Protein AF-A0A382G7I0-F1 (afdb_monomer)

Solvent-accessible surface area (backbone atoms only — not comparable to full-atom values): 15573 Å² total; per-residue (Å²): 118,72,79,71,52,78,71,57,61,61,68,60,56,50,62,77,47,60,79,72,73,66,83,54,69,66,62,54,50,52,53,38,50,51,23,39,51,52,8,53,50,25,42,60,48,26,74,70,36,60,87,90,32,74,66,18,54,50,22,44,52,49,10,25,44,26,34,35,52,32,51,53,46,56,68,57,60,50,69,50,60,89,92,54,66,60,67,58,55,51,53,44,26,66,75,37,13,30,77,66,51,52,37,61,64,30,42,42,62,56,61,55,42,31,77,32,52,92,19,27,49,16,80,78,12,32,76,41,55,43,48,67,75,74,32,71,70,55,54,53,48,52,41,60,46,21,60,49,48,51,56,53,33,48,45,41,33,58,47,50,50,67,53,24,76,76,35,66,68,54,34,52,47,40,56,26,62,69,43,55,76,58,68,31,83,84,36,66,50,62,64,88,78,57,78,85,47,66,71,47,56,54,48,51,49,50,24,19,50,46,42,45,51,54,51,48,34,34,75,70,62,76,40,64,66,64,53,61,53,52,51,48,53,34,46,22,49,32,37,32,43,46,40,54,36,57,65,56,42,38,59,33,71,68,71,85,45,46,72,45,55,70,54,53,52,57,70,35,44,37,69,50,65,74,47,91,75,62,34,49,62,55,44,64,66,90,27,54,112

Foldseek 3Di:
DVVVLVPDPVVVVCVVCVVVPDDDVVCVCVLLVVLLCQQVVLLVQLQVDPPPDPSNVVSLLSNLLSLLLNQVCLLVVLVDDPPPPPVVLVVSCVRRCLLQLNRSQQAHPQSVQCLDLQQPLALQHQLADLDVVVDDVLLVVLLVCLLCVSVVSLCCLQPQLVVCVVPVVSVLCCQQQVRYDGSDNSGGDDCVSPVPDVVVVVSSNSSNVSSCCVVVCCVVVVDPPVSVVSSSVSSSSSSSLVSVLSPQQFQSNDPDRDRDDPSVRVVRGAADCDDPPPCCSRPVDDRND

Radius of gyration: 19.75 Å; Cα contacts (8 Å, |Δi|>4): 335; chains: 1; bounding box: 49×44×54 Å

InterPro domains:
  IPR005804 Fatty acid desaturase domain [PF00487] (60-286)

Mean predicted aligned error: 4.66 Å

Sequence (289 aa):
MEQAHENFPMDRARELVKDLFRRNPVIYWTDFLFSALLGWGAFGLALRAPVFSSQQILFVSISYLALYRAVLFIHEIVHFKKGTFKVFRWVWNILCGFPFMIPIFLYQSVHFDHHKQNFYGTRKDGEYFPF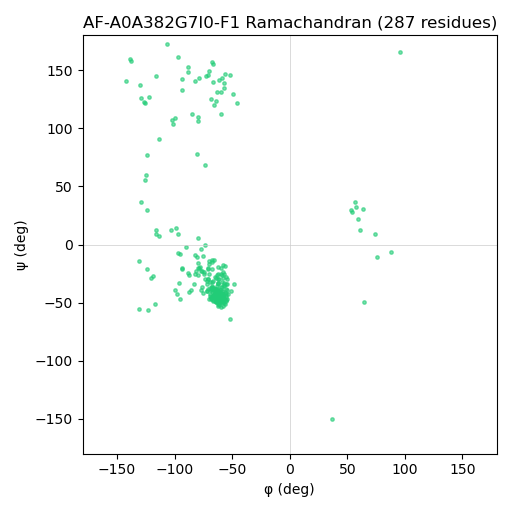ALKGRKWVVIHILFSFLVPILFLARFSVLAPLSLIDKRLRTFLMARMSALIIDLDYRRPESSWKNVEDWKIQEFLACLVAWVFIGATVAKIIPAIALFLWYCVSALIFMVNSIRTLAAHRYQNPEENVMSHPNQMLDSVNIPGNGWLTPLWAPVGLRY

Structure (mmCIF, N/CA/C/O backbone):
data_AF-A0A382G7I0-F1
#
_entry.id   AF-A0A382G7I0-F1
#
loop_
_atom_site.group_PDB
_atom_site.id
_atom_site.type_symbol
_atom_site.label_atom_id
_atom_site.label_alt_id
_atom_site.label_comp_id
_atom_site.label_asym_id
_atom_site.label_entity_id
_atom_site.label_seq_id
_atom_site.pdbx_PDB_ins_code
_atom_site.Cartn_x
_atom_site.Cartn_y
_atom_site.Cartn_z
_atom_site.occupancy
_atom_site.B_iso_or_equiv
_atom_site.auth_seq_id
_atom_site.auth_comp_id
_atom_site.auth_asym_id
_atom_site.auth_atom_id
_atom_site.pdbx_PDB_model_num
ATOM 1 N N . MET A 1 1 ? 31.154 -1.541 -19.529 1.00 48.09 1 MET A N 1
ATOM 2 C CA . MET A 1 1 ? 29.856 -2.073 -19.049 1.00 48.09 1 MET A CA 1
ATOM 3 C C . MET A 1 1 ? 28.767 -1.968 -20.110 1.00 48.09 1 MET A C 1
ATOM 5 O O . MET A 1 1 ? 28.017 -2.917 -20.227 1.00 48.09 1 MET A O 1
ATOM 9 N N . GLU A 1 2 ? 28.722 -0.915 -20.931 1.00 43.88 2 GLU A N 1
ATOM 10 C CA . GLU A 1 2 ? 27.699 -0.704 -21.980 1.00 43.88 2 GLU A CA 1
ATOM 11 C C . GLU A 1 2 ? 27.522 -1.874 -22.976 1.00 43.88 2 GLU A C 1
ATOM 13 O O . GLU A 1 2 ? 26.402 -2.305 -23.225 1.00 43.88 2 GLU A O 1
ATOM 18 N N . GLN A 1 3 ? 28.613 -2.489 -23.448 1.00 39.00 3 GLN A N 1
ATOM 19 C CA . GLN A 1 3 ? 28.559 -3.583 -24.438 1.00 39.00 3 GLN A CA 1
ATOM 20 C C . GLN A 1 3 ? 27.942 -4.905 -23.941 1.00 39.00 3 GLN A C 1
ATOM 22 O O . GLN A 1 3 ? 27.508 -5.716 -24.754 1.00 39.00 3 GLN A O 1
ATOM 27 N N . ALA A 1 4 ? 27.886 -5.161 -22.628 1.00 48.53 4 ALA A N 1
ATOM 28 C CA . ALA A 1 4 ? 27.299 -6.404 -22.108 1.00 48.53 4 ALA A CA 1
ATOM 29 C C . ALA A 1 4 ? 25.757 -6.371 -22.102 1.00 48.53 4 ALA A C 1
ATOM 31 O O . ALA A 1 4 ? 25.116 -7.418 -22.050 1.00 48.53 4 ALA A O 1
ATOM 32 N N . HIS A 1 5 ? 25.167 -5.173 -22.160 1.00 54.75 5 HIS A N 1
ATOM 33 C CA . HIS A 1 5 ? 23.729 -4.951 -22.025 1.00 54.75 5 HIS A CA 1
ATOM 34 C C . HIS A 1 5 ? 22.970 -5.062 -23.360 1.00 54.75 5 HIS A C 1
ATOM 36 O O . HIS A 1 5 ? 21.797 -5.433 -23.362 1.00 54.75 5 HIS A O 1
ATOM 42 N N . GLU A 1 6 ? 23.628 -4.804 -24.498 1.00 57.53 6 GLU A N 1
ATOM 43 C CA . GLU A 1 6 ? 23.003 -4.878 -25.832 1.00 57.53 6 GLU A CA 1
ATOM 44 C C . GLU A 1 6 ? 22.688 -6.314 -26.288 1.00 57.53 6 GLU A C 1
ATOM 46 O O . GLU A 1 6 ? 21.792 -6.515 -27.103 1.00 57.53 6 GLU A O 1
ATOM 51 N N . ASN A 1 7 ? 23.347 -7.325 -25.709 1.00 66.88 7 ASN A N 1
ATOM 52 C CA . ASN A 1 7 ? 23.206 -8.732 -26.105 1.00 66.88 7 ASN A CA 1
ATOM 53 C C . ASN A 1 7 ? 22.253 -9.556 -25.214 1.00 66.88 7 ASN A C 1
ATOM 55 O O . ASN A 1 7 ? 22.277 -10.788 -25.270 1.00 66.88 7 ASN A O 1
ATOM 59 N N . PHE A 1 8 ? 21.423 -8.930 -24.370 1.00 75.31 8 PHE A N 1
ATOM 60 C CA . PHE A 1 8 ? 20.468 -9.682 -23.547 1.00 75.31 8 PHE A CA 1
ATOM 61 C C . PHE A 1 8 ? 19.404 -10.363 -24.438 1.00 75.31 8 PHE A C 1
ATOM 63 O O . PHE A 1 8 ? 18.662 -9.668 -25.139 1.00 75.31 8 PHE A O 1
ATOM 70 N N . PRO A 1 9 ? 19.272 -11.706 -24.421 1.00 82.62 9 PRO A N 1
ATOM 71 C CA . PRO A 1 9 ? 18.418 -12.432 -25.359 1.00 82.62 9 PRO A CA 1
ATOM 72 C C . PRO A 1 9 ? 16.946 -12.376 -24.922 1.00 82.62 9 PRO A C 1
ATOM 74 O O . PRO A 1 9 ? 16.401 -13.340 -24.375 1.00 82.62 9 PRO A O 1
ATOM 77 N N . MET A 1 10 ? 16.293 -11.237 -25.170 1.00 83.12 10 MET A N 1
ATOM 78 C CA . MET A 1 10 ? 14.908 -10.966 -24.757 1.00 83.12 10 MET A CA 1
ATOM 79 C C . MET A 1 10 ? 13.918 -12.031 -25.240 1.00 83.12 10 MET A C 1
ATOM 81 O O . MET A 1 10 ? 13.023 -12.417 -24.489 1.00 83.12 10 MET A O 1
ATOM 85 N N . ASP A 1 11 ? 14.079 -12.536 -26.463 1.00 85.25 11 ASP A N 1
ATOM 86 C CA . ASP A 1 11 ? 13.166 -13.539 -27.019 1.00 85.25 11 ASP A CA 1
ATOM 87 C C . ASP A 1 11 ? 13.292 -14.884 -26.304 1.00 85.25 11 ASP A C 1
ATOM 89 O O . ASP A 1 11 ? 12.282 -15.500 -25.965 1.00 85.25 11 ASP A O 1
ATOM 93 N N . ARG A 1 12 ? 14.520 -15.288 -25.959 1.00 87.19 12 ARG A N 1
ATOM 94 C CA . ARG A 1 12 ? 14.759 -16.496 -25.162 1.00 87.19 12 ARG A CA 1
ATOM 95 C C . ARG A 1 12 ? 14.190 -16.348 -23.754 1.00 87.19 12 ARG A C 1
ATOM 97 O O . ARG A 1 12 ? 13.565 -17.278 -23.256 1.00 87.19 12 ARG A O 1
ATOM 104 N N . ALA A 1 13 ? 14.371 -15.183 -23.128 1.00 84.94 13 ALA A N 1
ATOM 105 C CA . ALA A 1 13 ? 13.794 -14.902 -21.815 1.00 84.94 13 ALA A CA 1
ATOM 106 C C . ALA A 1 13 ? 12.260 -14.996 -21.846 1.00 84.94 13 ALA A C 1
ATOM 108 O O . ALA A 1 13 ? 11.677 -15.670 -21.003 1.00 84.94 13 ALA A O 1
ATOM 109 N N . ARG A 1 14 ? 11.608 -14.396 -22.852 1.00 85.56 14 ARG A N 1
ATOM 110 C CA . ARG A 1 14 ? 10.150 -14.486 -23.048 1.00 85.56 14 ARG A CA 1
ATOM 111 C C . ARG A 1 14 ? 9.683 -15.916 -23.279 1.00 85.56 14 ARG A C 1
ATOM 113 O O . ARG A 1 14 ? 8.654 -16.309 -22.738 1.00 85.56 14 ARG A O 1
ATOM 120 N N . GLU A 1 15 ? 10.422 -16.685 -24.074 1.00 89.38 15 GLU A N 1
ATOM 121 C CA . GLU A 1 15 ? 10.077 -18.072 -24.360 1.00 89.38 15 GLU A CA 1
ATOM 122 C C . GLU A 1 15 ? 10.149 -18.965 -23.114 1.00 89.38 15 GLU A C 1
ATOM 124 O O . GLU A 1 15 ? 9.268 -19.805 -22.934 1.00 89.38 15 GLU A O 1
ATOM 129 N N . LEU A 1 16 ? 11.133 -18.750 -22.235 1.00 88.69 16 LEU A N 1
ATOM 130 C CA . LEU A 1 16 ? 11.303 -19.521 -20.997 1.00 88.69 16 LEU A CA 1
ATOM 131 C C . LEU A 1 16 ? 10.143 -19.367 -20.006 1.00 88.69 16 LEU A C 1
ATOM 133 O O . LEU A 1 16 ? 9.930 -20.264 -19.199 1.00 88.69 16 LEU A O 1
ATOM 137 N N . VAL A 1 17 ? 9.416 -18.247 -20.050 1.00 86.38 17 VAL A N 1
ATOM 138 C CA . VAL A 1 17 ? 8.334 -17.937 -19.096 1.00 86.38 17 VAL A CA 1
ATOM 139 C C . VAL A 1 17 ? 6.957 -17.839 -19.759 1.00 86.38 17 VAL A C 1
ATOM 141 O O . VAL A 1 17 ? 5.988 -17.411 -19.130 1.00 86.38 17 VAL A O 1
ATOM 144 N N . LYS A 1 18 ? 6.840 -18.215 -21.042 1.00 85.50 18 LYS A N 1
ATOM 145 C CA . LYS A 1 18 ? 5.615 -18.023 -21.843 1.00 85.50 18 LYS A CA 1
ATOM 146 C C . LYS A 1 18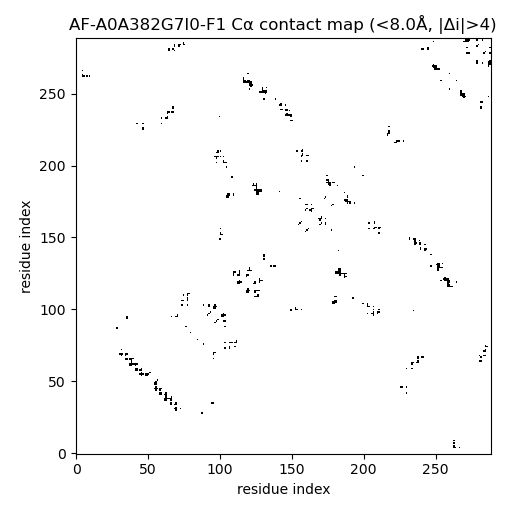 ? 4.384 -18.715 -21.252 1.00 85.50 18 LYS A C 1
ATOM 148 O O . LYS A 1 18 ? 3.265 -18.221 -21.395 1.00 85.50 18 LYS A O 1
ATOM 153 N N . ASP A 1 19 ? 4.585 -19.841 -20.583 1.00 85.62 19 ASP A N 1
ATOM 154 C CA . ASP A 1 19 ? 3.561 -20.647 -19.921 1.00 85.62 19 ASP A CA 1
ATOM 155 C C . ASP A 1 19 ? 3.150 -20.093 -18.545 1.00 85.62 19 ASP A C 1
ATOM 157 O O . ASP A 1 19 ? 2.033 -20.353 -18.089 1.00 85.62 19 ASP A O 1
ATOM 161 N N . LEU A 1 20 ? 3.985 -19.250 -17.928 1.00 82.88 20 LEU A N 1
ATOM 162 C CA . LEU A 1 20 ? 3.739 -18.658 -16.608 1.00 82.88 20 LEU A CA 1
ATOM 163 C C . LEU A 1 20 ? 2.779 -17.456 -16.637 1.00 82.88 20 LEU A C 1
ATOM 165 O O . LEU A 1 20 ? 2.214 -17.087 -15.608 1.00 82.88 20 LEU A O 1
ATOM 169 N N . PHE A 1 21 ? 2.517 -16.856 -17.804 1.00 80.50 21 PHE A N 1
ATOM 170 C CA . PHE A 1 21 ? 1.618 -15.694 -17.914 1.00 80.50 21 PHE A CA 1
ATOM 171 C C . PHE A 1 21 ? 0.121 -16.042 -17.810 1.00 80.50 21 PHE A C 1
ATOM 173 O O . PHE A 1 21 ? -0.732 -15.142 -17.714 1.00 80.50 21 PHE A O 1
ATOM 180 N N . ARG A 1 22 ? -0.241 -17.334 -17.844 1.00 84.94 22 ARG A N 1
ATOM 181 C CA . ARG A 1 22 ? -1.638 -17.764 -17.715 1.00 84.94 22 ARG A CA 1
ATOM 182 C C . ARG A 1 22 ? -2.062 -17.756 -16.247 1.00 84.94 22 ARG A C 1
ATOM 184 O O . ARG A 1 22 ? -1.753 -18.653 -15.474 1.00 84.94 22 ARG A O 1
ATOM 191 N N . ARG A 1 23 ? -2.873 -16.761 -15.887 1.00 86.94 23 ARG A N 1
ATOM 192 C CA . ARG A 1 23 ? -3.449 -16.622 -14.541 1.00 86.94 23 ARG A CA 1
ATOM 193 C C . ARG A 1 23 ? -4.374 -17.797 -14.220 1.00 86.94 23 ARG A C 1
ATOM 195 O O . ARG A 1 23 ? -5.281 -18.094 -14.998 1.00 86.94 23 ARG A O 1
ATOM 202 N N . ASN A 1 24 ? -4.192 -18.404 -13.049 1.00 90.44 24 ASN A N 1
ATOM 203 C CA . ASN A 1 24 ? -5.075 -19.437 -12.512 1.00 90.44 24 ASN A CA 1
ATOM 204 C C . ASN A 1 24 ? -5.988 -18.836 -11.424 1.00 90.44 24 ASN A C 1
ATOM 206 O O . ASN A 1 24 ? -5.510 -18.581 -10.319 1.00 90.44 24 ASN A O 1
ATOM 210 N N . PRO A 1 25 ? -7.294 -18.629 -11.686 1.00 91.75 25 PRO A N 1
ATOM 211 C CA . PRO A 1 25 ? -8.199 -18.016 -10.716 1.00 91.75 25 PRO A CA 1
ATOM 212 C C . PRO A 1 25 ? -8.275 -18.752 -9.378 1.00 91.75 25 PRO A C 1
ATOM 214 O O . PRO A 1 25 ? -8.437 -18.091 -8.357 1.00 91.75 25 PRO A O 1
ATOM 217 N N . VAL A 1 26 ? -8.143 -20.085 -9.370 1.00 95.06 26 VAL A N 1
ATOM 218 C CA . VAL A 1 26 ? -8.203 -20.882 -8.137 1.00 95.06 26 VAL A CA 1
ATOM 219 C C . VAL A 1 26 ? -7.066 -20.474 -7.212 1.00 95.06 26 VAL A C 1
ATOM 221 O O . VAL A 1 26 ? -7.340 -20.087 -6.086 1.00 95.06 26 VAL A O 1
ATOM 224 N N . ILE A 1 27 ? -5.828 -20.438 -7.720 1.00 93.12 27 ILE A N 1
ATOM 225 C CA . ILE A 1 27 ? -4.644 -20.043 -6.939 1.00 93.12 27 ILE A CA 1
ATOM 226 C C . ILE A 1 27 ? -4.815 -18.631 -6.371 1.00 93.12 27 ILE A C 1
ATOM 228 O O . ILE A 1 27 ? -4.595 -18.417 -5.181 1.00 93.12 27 ILE A O 1
ATOM 232 N N . TYR A 1 28 ? -5.254 -17.678 -7.202 1.00 93.81 28 TYR A N 1
ATOM 233 C CA . TYR A 1 28 ? -5.455 -16.294 -6.766 1.00 93.81 28 TYR A CA 1
ATOM 234 C C . TYR A 1 28 ? -6.488 -16.195 -5.645 1.00 93.81 28 TYR A C 1
ATOM 236 O O . TYR A 1 28 ? -6.216 -15.562 -4.630 1.00 93.81 28 TYR A O 1
ATOM 244 N N . TRP A 1 29 ? -7.661 -16.811 -5.810 1.00 97.06 29 TRP A N 1
ATOM 245 C CA . TRP A 1 29 ? -8.722 -16.759 -4.806 1.00 97.06 29 TRP A CA 1
ATOM 246 C C . TRP A 1 29 ? -8.337 -17.481 -3.518 1.00 97.06 29 TRP A C 1
ATOM 248 O O . TRP A 1 29 ? -8.552 -16.924 -2.444 1.00 97.06 29 TRP A O 1
ATOM 258 N N . THR A 1 30 ? -7.766 -18.685 -3.606 1.00 97.81 30 THR A N 1
ATOM 259 C CA . THR A 1 30 ? -7.414 -19.469 -2.416 1.00 97.81 30 THR A CA 1
ATOM 260 C C . THR A 1 30 ? -6.326 -18.786 -1.601 1.00 97.81 30 THR A C 1
ATOM 262 O O . THR A 1 30 ? -6.478 -18.671 -0.391 1.00 97.81 30 THR A O 1
ATOM 265 N N . ASP A 1 31 ? -5.266 -18.290 -2.245 1.00 96.38 31 ASP A N 1
ATOM 266 C CA . ASP A 1 31 ? -4.153 -17.623 -1.558 1.00 96.38 31 ASP A CA 1
ATOM 267 C C . ASP A 1 31 ? -4.604 -16.299 -0.931 1.00 96.38 31 ASP A C 1
ATOM 269 O O . ASP A 1 31 ? -4.411 -16.065 0.265 1.00 96.38 31 ASP A O 1
ATOM 273 N N . PHE A 1 32 ? -5.297 -15.465 -1.712 1.00 97.69 32 PHE A N 1
ATOM 274 C CA . PHE A 1 32 ? -5.791 -14.180 -1.236 1.00 97.69 32 PHE A CA 1
ATOM 275 C C . PHE A 1 32 ? -6.773 -14.334 -0.067 1.00 97.69 32 PHE A C 1
ATOM 277 O O . PHE A 1 32 ? -6.590 -13.690 0.966 1.00 97.69 32 PHE A O 1
ATOM 284 N N . LEU A 1 33 ? -7.799 -15.184 -0.201 1.00 98.50 33 LEU A N 1
ATOM 285 C CA . LEU A 1 33 ? -8.802 -15.354 0.852 1.00 98.50 33 LEU A CA 1
ATOM 286 C C . LEU A 1 33 ? -8.209 -16.014 2.093 1.00 98.50 33 LEU A C 1
ATOM 288 O O . LEU A 1 33 ? -8.509 -15.567 3.197 1.00 98.50 33 LEU A O 1
ATOM 292 N N . PHE A 1 34 ? -7.350 -17.024 1.937 1.00 98.44 34 PHE A N 1
ATOM 293 C CA . PHE A 1 34 ? -6.658 -17.633 3.072 1.00 98.44 34 PHE A CA 1
ATOM 294 C C . PHE A 1 34 ? -5.833 -16.592 3.836 1.00 98.44 34 PHE A C 1
ATOM 296 O O . PHE A 1 34 ? -5.987 -16.455 5.049 1.00 98.44 34 PHE A O 1
ATOM 303 N N . SER A 1 35 ? -5.024 -15.807 3.122 1.00 98.44 35 SER A N 1
ATOM 304 C CA . SER A 1 35 ? -4.174 -14.769 3.711 1.00 98.44 35 SER A CA 1
ATOM 305 C C . SER A 1 35 ? -4.996 -13.670 4.394 1.00 98.44 35 SER A C 1
ATOM 307 O O . SER A 1 35 ? -4.700 -13.284 5.526 1.00 98.44 35 SER A O 1
ATOM 309 N N . ALA A 1 36 ? -6.074 -13.202 3.755 1.00 98.62 36 ALA A N 1
ATOM 310 C CA . ALA A 1 36 ? -6.958 -12.190 4.327 1.00 98.62 36 ALA A CA 1
ATOM 311 C C . ALA A 1 36 ? -7.689 -12.704 5.580 1.00 98.62 36 ALA A C 1
ATOM 313 O O . ALA A 1 36 ? -7.718 -12.013 6.598 1.00 98.62 36 ALA A O 1
ATOM 314 N N . LEU A 1 37 ? -8.251 -13.917 5.536 1.00 98.69 37 LEU A N 1
ATOM 315 C CA . LEU A 1 37 ? -8.979 -14.510 6.663 1.00 98.69 37 LEU A CA 1
ATOM 316 C C . LEU A 1 37 ? -8.055 -14.812 7.845 1.00 98.69 37 LEU A C 1
ATOM 318 O O . LEU A 1 37 ? -8.397 -14.475 8.977 1.00 98.69 37 LEU A O 1
ATOM 322 N N . LEU A 1 38 ? -6.876 -15.390 7.595 1.00 98.81 38 LEU A N 1
ATOM 323 C CA . LEU A 1 38 ? -5.868 -15.624 8.632 1.00 98.81 38 LEU A CA 1
ATOM 324 C C . LEU A 1 38 ? -5.434 -14.301 9.273 1.00 98.81 38 LEU A C 1
ATOM 326 O O . LEU A 1 38 ? -5.375 -14.183 10.496 1.00 98.81 38 LEU A O 1
ATOM 330 N N . GLY A 1 39 ? -5.182 -13.294 8.440 1.00 98.75 39 GLY A N 1
ATOM 331 C CA . GLY A 1 39 ? -4.727 -11.978 8.856 1.00 98.75 39 GLY A CA 1
ATOM 332 C C . GLY A 1 39 ? -5.725 -11.208 9.723 1.00 98.75 39 GLY A C 1
ATOM 333 O O . GLY A 1 39 ? -5.370 -10.722 10.803 1.00 98.75 39 GLY A O 1
ATOM 334 N N . TRP A 1 40 ? -6.985 -11.133 9.286 1.00 98.75 40 TRP A N 1
ATOM 335 C CA . TRP A 1 40 ? -8.065 -10.498 10.049 1.00 98.75 40 TRP A CA 1
ATOM 336 C C . TRP A 1 40 ? -8.491 -11.326 11.265 1.00 98.75 40 TRP A C 1
ATOM 338 O O . TRP A 1 40 ? -8.808 -10.759 12.311 1.00 98.75 40 TRP A O 1
ATOM 348 N N . GLY A 1 41 ? -8.447 -12.658 11.171 1.00 98.69 41 GLY A N 1
ATOM 349 C CA . GLY A 1 41 ? -8.671 -13.552 12.306 1.00 98.69 41 GLY A CA 1
ATOM 350 C C . GLY A 1 41 ? -7.642 -13.322 13.413 1.00 98.69 41 GLY A C 1
ATOM 351 O O . GLY A 1 41 ? -8.016 -13.087 14.562 1.00 98.69 41 GLY A O 1
ATOM 352 N N . ALA A 1 42 ? -6.354 -13.285 13.061 1.00 98.81 42 ALA A N 1
ATOM 353 C CA . ALA A 1 42 ? -5.276 -12.973 13.995 1.00 98.81 42 ALA A CA 1
ATOM 354 C C . ALA A 1 42 ? -5.405 -11.552 14.568 1.00 98.81 42 ALA A C 1
ATOM 356 O O . ALA A 1 42 ? -5.249 -11.370 15.773 1.00 98.81 42 ALA A O 1
ATOM 357 N N . PHE A 1 43 ? -5.791 -10.560 13.758 1.00 98.69 43 PHE A N 1
ATOM 358 C CA . PHE A 1 43 ? -6.100 -9.211 14.249 1.00 98.69 43 PHE A CA 1
ATOM 359 C C . PHE A 1 43 ? -7.205 -9.231 15.321 1.00 98.69 43 PHE A C 1
ATOM 361 O O . PHE A 1 43 ? -7.064 -8.645 16.395 1.00 98.69 43 PHE A O 1
ATOM 368 N N . GLY A 1 44 ? -8.291 -9.969 15.068 1.00 98.12 44 GLY A N 1
ATOM 369 C CA . GLY A 1 44 ? -9.392 -10.145 16.014 1.00 98.12 44 GLY A CA 1
ATOM 370 C C . GLY A 1 44 ? -9.003 -10.885 17.299 1.00 98.12 44 GLY A C 1
ATOM 371 O O . GLY A 1 44 ? -9.614 -10.653 18.345 1.00 98.12 44 GLY A O 1
ATOM 372 N N . LEU A 1 45 ? -7.998 -11.763 17.252 1.00 98.50 45 LEU A N 1
ATOM 373 C CA . LEU A 1 45 ? -7.420 -12.400 18.440 1.00 98.50 45 LEU A CA 1
ATOM 374 C C . LEU A 1 45 ? -6.490 -11.442 19.198 1.00 98.50 45 LEU A C 1
ATOM 376 O O . LEU A 1 45 ? -6.558 -11.382 20.424 1.00 98.50 45 LEU A O 1
ATOM 380 N N . ALA A 1 46 ? -5.701 -10.624 18.495 1.00 98.44 46 ALA A N 1
ATOM 381 C CA . ALA A 1 46 ? -4.851 -9.596 19.102 1.00 98.44 46 ALA A CA 1
ATOM 382 C C . ALA A 1 46 ? -5.663 -8.564 19.905 1.00 98.44 46 ALA A C 1
ATOM 384 O O . ALA A 1 46 ? -5.224 -8.135 20.972 1.00 98.44 46 ALA A O 1
ATOM 385 N N . LEU A 1 47 ? -6.865 -8.213 19.430 1.00 97.38 47 LEU A N 1
ATOM 386 C CA . LEU A 1 47 ? -7.812 -7.344 20.143 1.00 97.38 47 LEU A CA 1
ATOM 387 C C . LEU A 1 47 ? -8.301 -7.930 21.478 1.00 97.38 47 LEU A C 1
ATOM 389 O O . LEU A 1 47 ? -8.657 -7.173 22.377 1.00 97.38 47 LEU A O 1
ATOM 393 N N . ARG A 1 48 ? -8.374 -9.262 21.586 1.00 96.88 48 ARG A N 1
ATOM 394 C CA . ARG A 1 48 ? -8.868 -9.975 22.778 1.00 96.88 48 ARG A CA 1
ATOM 395 C C . ARG A 1 48 ? -7.752 -10.364 23.744 1.00 96.88 48 ARG A C 1
ATOM 397 O O . ARG A 1 48 ? -8.029 -10.653 24.903 1.00 96.88 48 ARG A O 1
ATOM 404 N N . ALA A 1 49 ? -6.513 -10.407 23.265 1.00 97.44 49 ALA A N 1
ATOM 405 C CA . ALA A 1 49 ? -5.353 -10.711 24.085 1.00 97.44 49 ALA A CA 1
ATOM 406 C C . ALA A 1 49 ? -5.048 -9.557 25.062 1.00 97.44 49 ALA A C 1
ATOM 408 O O . ALA A 1 49 ? -5.274 -8.391 24.720 1.00 97.44 49 ALA A O 1
ATOM 409 N N . PRO A 1 50 ? -4.492 -9.844 26.256 1.00 97.06 50 PRO A N 1
ATOM 410 C CA . PRO A 1 50 ? -4.060 -8.799 27.177 1.00 97.06 50 PRO A CA 1
ATOM 411 C C . PRO A 1 50 ? -3.046 -7.860 26.515 1.00 97.06 50 PRO A C 1
ATOM 413 O O . PRO A 1 50 ? -2.159 -8.309 25.778 1.00 97.06 50 PRO A O 1
ATOM 416 N N . VAL A 1 51 ? -3.178 -6.560 26.780 1.00 95.44 51 VAL A N 1
ATOM 417 C CA . VAL A 1 51 ? -2.351 -5.520 26.154 1.00 95.44 51 VAL A CA 1
ATOM 418 C C . VAL A 1 51 ? -0.870 -5.766 26.466 1.00 95.44 51 VAL A C 1
ATOM 420 O O . VAL A 1 51 ? -0.512 -6.014 27.614 1.00 95.44 51 VAL A O 1
ATOM 423 N N . PHE A 1 52 ? -0.025 -5.729 25.433 1.00 93.94 52 PHE A N 1
ATOM 424 C CA . PHE A 1 52 ? 1.417 -6.017 25.483 1.00 93.94 52 PHE A CA 1
ATOM 425 C C . PHE A 1 52 ? 1.807 -7.435 25.931 1.00 93.94 52 PHE A C 1
ATOM 427 O O . PHE A 1 52 ? 2.985 -7.705 26.167 1.00 93.94 52 PHE A O 1
ATOM 434 N N . SER A 1 53 ? 0.861 -8.374 26.002 1.00 97.81 53 SER A N 1
ATOM 435 C CA . SER A 1 53 ? 1.198 -9.782 26.225 1.00 97.81 53 SER A CA 1
ATOM 436 C C . SER A 1 53 ? 1.967 -10.377 25.041 1.00 97.81 53 SER A C 1
ATOM 438 O O . SER A 1 53 ? 1.800 -9.969 23.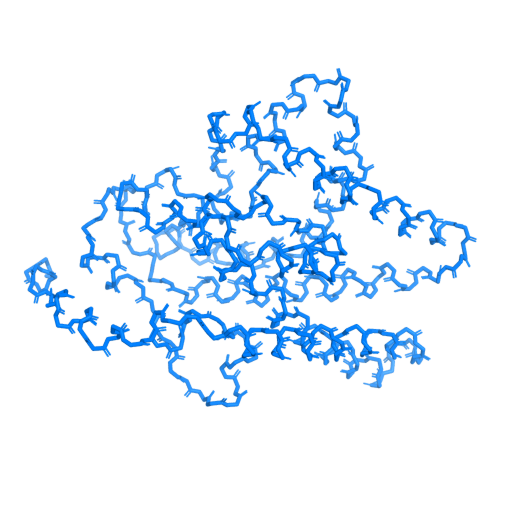888 1.00 97.81 53 SER A O 1
ATOM 440 N N . SER A 1 54 ? 2.753 -11.421 25.308 1.00 98.00 54 SER A N 1
ATOM 441 C CA . SER A 1 54 ? 3.409 -12.219 24.263 1.00 98.00 54 SER A CA 1
ATOM 442 C C . SER A 1 54 ? 2.409 -12.780 23.243 1.00 98.00 54 SER A C 1
ATOM 444 O O . SER A 1 54 ? 2.710 -12.835 22.053 1.00 98.00 54 SER A O 1
ATOM 446 N N . GLN A 1 55 ? 1.192 -13.120 23.683 1.00 98.00 55 GLN A N 1
ATOM 447 C CA . GLN A 1 55 ? 0.097 -13.554 22.813 1.00 98.00 55 GLN A CA 1
ATOM 448 C C . GLN A 1 55 ? -0.348 -12.447 21.852 1.00 98.00 55 GLN A C 1
ATOM 450 O O . GLN A 1 55 ? -0.504 -12.700 20.659 1.00 98.00 55 GLN A O 1
ATOM 455 N N . GLN A 1 56 ? -0.518 -11.214 22.341 1.00 98.12 56 GLN A N 1
ATOM 456 C CA . GLN A 1 56 ? -0.882 -10.088 21.483 1.00 98.12 56 GLN A CA 1
ATOM 457 C C . GLN A 1 56 ? 0.211 -9.813 20.444 1.00 98.12 56 GLN A C 1
ATOM 459 O O . GLN A 1 56 ? -0.102 -9.643 19.268 1.00 98.12 56 GLN A O 1
ATOM 464 N N . ILE A 1 57 ? 1.483 -9.837 20.853 1.00 98.19 57 ILE A N 1
ATOM 465 C CA . ILE A 1 57 ? 2.628 -9.653 19.946 1.00 98.19 57 ILE A CA 1
ATOM 466 C C . ILE A 1 57 ? 2.649 -10.743 18.865 1.00 98.19 57 ILE A C 1
ATOM 468 O O . ILE A 1 57 ? 2.833 -10.440 17.682 1.00 98.19 57 ILE A O 1
ATOM 472 N N . LEU A 1 58 ? 2.410 -12.002 19.243 1.00 98.44 58 LEU A N 1
ATOM 473 C CA . LEU A 1 58 ? 2.321 -13.119 18.302 1.00 98.44 58 LEU A CA 1
ATOM 474 C C . LEU A 1 58 ? 1.176 -12.923 17.298 1.00 98.44 58 LEU A C 1
ATOM 476 O O . LEU A 1 58 ? 1.389 -13.048 16.093 1.00 98.44 58 LEU A O 1
ATOM 480 N N . PHE A 1 59 ? -0.024 -12.574 17.765 1.00 98.75 59 PHE A N 1
ATOM 481 C CA . PHE A 1 59 ? -1.176 -12.372 16.884 1.00 98.75 59 PHE A CA 1
ATOM 482 C C . PHE A 1 59 ? -1.032 -11.149 15.977 1.00 98.75 59 PHE A C 1
ATOM 484 O O . PHE A 1 59 ? -1.407 -11.224 14.808 1.00 98.75 59 PHE A O 1
ATOM 491 N N . VAL A 1 60 ? -0.431 -10.056 16.457 1.00 98.62 60 VAL A N 1
ATOM 492 C CA . VAL A 1 60 ? -0.053 -8.917 15.604 1.00 98.62 60 VAL A CA 1
ATOM 493 C C . VAL A 1 60 ? 0.936 -9.366 14.531 1.00 98.62 60 VAL A C 1
ATOM 495 O O . VAL A 1 60 ? 0.773 -8.994 13.371 1.00 98.62 60 VAL A O 1
ATOM 498 N N . SER A 1 61 ? 1.910 -10.211 14.889 1.00 98.31 61 SER A N 1
ATOM 499 C CA . SER A 1 61 ? 2.916 -10.720 13.950 1.00 98.31 61 SER A CA 1
ATOM 500 C C . SER A 1 61 ? 2.308 -11.567 12.834 1.00 98.31 61 SER A C 1
ATOM 502 O O . SER A 1 61 ? 2.578 -11.339 11.656 1.00 98.31 61 SER A O 1
ATOM 504 N N . ILE A 1 62 ? 1.428 -12.503 13.195 1.00 98.56 62 ILE A N 1
ATOM 505 C CA . ILE A 1 62 ? 0.677 -13.314 12.228 1.00 98.56 62 ILE A CA 1
ATOM 506 C C . ILE A 1 62 ? -0.221 -12.416 11.371 1.00 98.56 62 ILE A C 1
ATOM 508 O O . ILE A 1 62 ? -0.267 -12.578 10.151 1.00 98.56 62 ILE A O 1
ATOM 512 N N . SER A 1 63 ? -0.902 -11.451 11.996 1.00 98.81 63 SER A N 1
ATOM 513 C CA . SER A 1 63 ? -1.810 -10.537 11.306 1.00 98.81 63 SER A CA 1
ATOM 514 C C . SER A 1 63 ? -1.092 -9.728 10.231 1.00 98.81 63 SER A C 1
ATOM 516 O O . SER A 1 63 ? -1.511 -9.783 9.075 1.00 98.81 63 SER A O 1
ATOM 518 N N . TYR A 1 64 ? 0.004 -9.033 10.559 1.00 98.38 64 TYR A N 1
ATOM 519 C CA . TYR A 1 64 ? 0.661 -8.180 9.569 1.00 98.38 64 TYR A CA 1
ATOM 520 C C . TYR A 1 64 ? 1.303 -8.993 8.444 1.00 98.38 64 TYR A C 1
ATOM 522 O O . TYR A 1 64 ? 1.210 -8.565 7.303 1.00 98.38 64 TYR A O 1
ATOM 530 N N . LEU A 1 65 ? 1.896 -10.164 8.710 1.00 98.00 65 LEU A N 1
ATOM 531 C CA . LEU A 1 65 ? 2.503 -10.994 7.659 1.00 98.00 65 LEU A CA 1
ATOM 532 C C . LEU A 1 65 ? 1.452 -11.554 6.690 1.00 98.00 65 LEU A C 1
ATOM 534 O O . LEU A 1 65 ? 1.627 -11.493 5.471 1.00 98.00 65 LEU A O 1
ATOM 538 N N . ALA A 1 66 ? 0.333 -12.056 7.217 1.00 98.38 66 ALA A N 1
ATOM 539 C CA . ALA A 1 66 ? -0.750 -12.584 6.392 1.00 98.38 66 ALA A CA 1
ATOM 540 C C . ALA A 1 66 ? -1.479 -11.466 5.621 1.00 98.38 66 ALA A C 1
ATOM 542 O O . ALA A 1 66 ? -1.730 -11.596 4.421 1.00 98.38 66 ALA A O 1
ATOM 543 N N . LEU A 1 67 ? -1.757 -10.325 6.265 1.00 98.69 67 LEU A N 1
ATOM 544 C CA . LEU A 1 67 ? -2.364 -9.174 5.588 1.00 98.69 67 LEU A CA 1
ATOM 545 C C . LEU A 1 67 ? -1.398 -8.523 4.600 1.00 98.69 67 LEU A C 1
ATOM 547 O O . LEU A 1 67 ? -1.848 -8.077 3.552 1.00 98.69 67 LEU A O 1
ATOM 551 N N . TYR A 1 68 ? -0.088 -8.536 4.855 1.00 98.44 68 TYR A N 1
ATOM 552 C CA . TYR A 1 68 ? 0.923 -8.098 3.894 1.00 98.44 68 TYR A CA 1
ATOM 553 C C . TYR A 1 68 ? 0.852 -8.929 2.607 1.00 98.44 68 TYR A C 1
ATOM 555 O O . TYR A 1 68 ? 0.722 -8.365 1.519 1.00 98.44 68 TYR A O 1
ATOM 563 N N . ARG A 1 69 ? 0.821 -10.267 2.716 1.00 97.19 69 ARG A N 1
ATOM 564 C CA . ARG A 1 69 ? 0.609 -11.170 1.568 1.00 97.19 69 ARG A CA 1
ATOM 565 C C . ARG A 1 69 ? -0.667 -10.815 0.801 1.00 97.19 69 ARG A C 1
ATOM 567 O O . ARG A 1 69 ? -0.612 -10.697 -0.422 1.00 97.19 69 ARG A O 1
ATOM 574 N N . ALA A 1 70 ? -1.783 -10.607 1.503 1.00 98.06 70 ALA A N 1
ATOM 575 C CA . ALA A 1 70 ? -3.069 -10.265 0.891 1.00 98.06 70 ALA A CA 1
ATOM 576 C C . ALA A 1 70 ? -3.056 -8.882 0.211 1.00 98.06 70 ALA A C 1
ATOM 578 O O . ALA A 1 70 ? -3.533 -8.739 -0.916 1.00 98.06 70 ALA A O 1
ATOM 579 N N . VAL A 1 71 ? -2.474 -7.869 0.853 1.00 97.88 71 VAL A N 1
ATOM 580 C CA . VAL A 1 71 ? -2.363 -6.500 0.330 1.00 97.88 71 VAL A CA 1
ATOM 581 C C . VAL A 1 71 ? -1.494 -6.461 -0.932 1.00 97.88 71 VAL A C 1
ATOM 583 O O . VAL A 1 71 ? -1.844 -5.797 -1.906 1.00 97.88 71 VAL A O 1
ATOM 586 N N . LEU A 1 72 ? -0.408 -7.230 -0.982 1.00 96.00 72 LEU A N 1
ATOM 587 C CA . LEU A 1 72 ? 0.514 -7.243 -2.124 1.00 96.00 72 LEU A CA 1
ATOM 588 C C . LEU A 1 72 ? -0.097 -7.789 -3.424 1.00 96.00 72 LEU A C 1
ATOM 590 O O . LEU A 1 72 ? 0.449 -7.527 -4.496 1.00 96.00 72 LEU A O 1
ATOM 594 N N . PHE A 1 73 ? -1.270 -8.437 -3.382 1.00 95.88 73 PHE A N 1
ATOM 595 C CA . PHE A 1 73 ? -2.035 -8.751 -4.598 1.00 95.88 73 PHE A CA 1
ATOM 596 C C . PHE A 1 73 ? -2.400 -7.509 -5.418 1.00 95.88 73 PHE A C 1
ATOM 598 O O . PHE A 1 73 ? -2.690 -7.645 -6.607 1.00 95.88 73 PHE A O 1
ATOM 605 N N . ILE A 1 74 ? -2.346 -6.301 -4.843 1.00 95.81 74 ILE A N 1
ATOM 606 C CA . ILE A 1 74 ? -2.521 -5.065 -5.60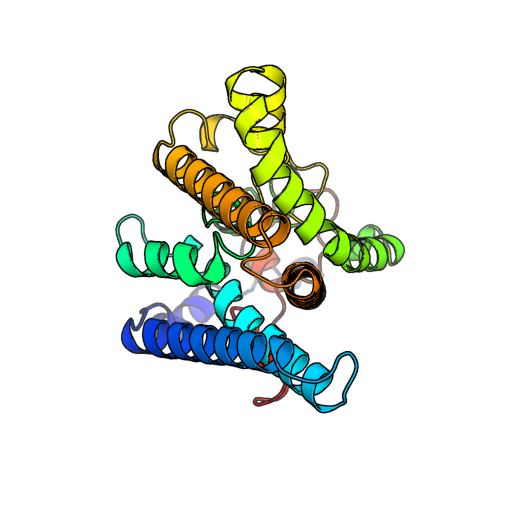7 1.00 95.81 74 ILE A CA 1
ATOM 607 C C . ILE A 1 74 ? -1.542 -4.972 -6.791 1.00 95.81 74 ILE A C 1
ATOM 609 O O . ILE A 1 74 ? -1.956 -4.518 -7.857 1.00 95.81 74 ILE A O 1
ATOM 613 N N . HIS A 1 75 ? -0.311 -5.495 -6.662 1.00 94.19 75 HIS A N 1
ATOM 614 C CA . HIS A 1 75 ? 0.663 -5.577 -7.760 1.00 94.19 75 HIS A CA 1
ATOM 615 C C . HIS A 1 75 ? 0.185 -6.457 -8.909 1.00 94.19 75 HIS A C 1
ATOM 617 O O . HIS A 1 75 ? 0.365 -6.108 -10.068 1.00 94.19 75 HIS A O 1
ATOM 623 N N . GLU A 1 76 ? -0.490 -7.562 -8.615 1.00 92.31 76 GLU A N 1
ATOM 624 C CA . GLU A 1 76 ? -1.045 -8.427 -9.654 1.00 92.31 76 GLU A CA 1
ATOM 625 C C . GLU A 1 76 ? -2.299 -7.817 -10.287 1.00 92.31 76 GLU A C 1
ATOM 627 O O . GLU A 1 76 ? -2.491 -7.847 -11.505 1.00 92.31 76 GLU A O 1
ATOM 632 N N . ILE A 1 77 ? -3.163 -7.237 -9.449 1.00 93.31 77 ILE A N 1
ATOM 633 C CA . ILE A 1 77 ? -4.466 -6.699 -9.844 1.00 93.31 77 ILE A CA 1
ATOM 634 C C . ILE A 1 77 ? -4.331 -5.611 -10.910 1.00 93.31 77 ILE A C 1
ATOM 636 O O . ILE A 1 77 ? -5.157 -5.529 -11.830 1.00 93.31 77 ILE A O 1
ATOM 640 N N . VAL A 1 78 ? -3.325 -4.749 -10.783 1.00 91.69 78 VAL A N 1
ATOM 641 C CA . VAL A 1 78 ? -3.085 -3.653 -11.733 1.00 91.69 78 VAL A CA 1
ATOM 642 C C . VAL A 1 78 ? -2.583 -4.147 -13.089 1.00 91.69 78 VAL A C 1
ATOM 644 O O . VAL A 1 78 ? -2.800 -3.460 -14.086 1.00 91.69 78 VAL A O 1
ATOM 647 N N . HIS A 1 79 ? -2.033 -5.363 -13.145 1.00 90.88 79 HIS A N 1
ATOM 648 C CA . HIS A 1 79 ? -1.606 -6.041 -14.373 1.00 90.88 79 HIS A CA 1
ATOM 649 C C . HIS A 1 79 ? -2.696 -6.903 -15.012 1.00 90.88 79 HIS A C 1
ATOM 651 O O . HIS A 1 79 ? -2.481 -7.509 -16.064 1.00 90.88 79 HIS A O 1
ATOM 657 N N . PHE A 1 80 ? -3.880 -7.010 -14.408 1.00 90.25 80 PHE A N 1
ATOM 658 C CA . PHE A 1 80 ? -4.988 -7.738 -15.021 1.00 90.25 80 PHE A CA 1
ATOM 659 C C . PHE A 1 80 ? -5.479 -7.037 -16.289 1.00 90.25 80 PHE A C 1
ATOM 661 O O . PHE A 1 80 ? -5.638 -5.816 -16.338 1.00 90.25 80 PHE A O 1
ATOM 668 N N . LYS A 1 81 ? -5.797 -7.832 -17.320 1.00 86.88 81 LYS A N 1
ATOM 669 C CA . LYS A 1 81 ? -6.383 -7.312 -18.559 1.00 86.88 81 LYS A CA 1
ATOM 670 C C . LYS A 1 81 ? -7.670 -6.552 -18.231 1.00 86.88 81 LYS A C 1
ATOM 672 O O . LYS A 1 81 ? -8.516 -7.045 -17.476 1.00 86.88 81 LYS A O 1
ATOM 677 N N . LYS A 1 82 ? -7.844 -5.370 -18.832 1.00 84.31 82 LYS A N 1
ATOM 678 C CA . LYS A 1 82 ? -9.045 -4.543 -18.653 1.00 84.31 82 LYS A CA 1
ATOM 679 C C . LYS A 1 82 ? -10.311 -5.385 -18.866 1.00 84.31 82 LYS A C 1
ATOM 681 O O . LYS A 1 82 ? -10.427 -6.101 -19.856 1.00 84.31 82 LYS A O 1
ATOM 686 N N . GLY A 1 83 ? -11.243 -5.305 -17.917 1.00 83.69 83 GLY A N 1
ATOM 687 C CA . GLY A 1 83 ? -12.510 -6.044 -17.950 1.00 83.69 83 GLY A CA 1
ATOM 688 C C . GLY A 1 83 ? -12.480 -7.449 -17.336 1.00 83.69 83 GLY A C 1
ATOM 689 O O . GLY A 1 83 ? -13.548 -8.036 -17.180 1.00 83.69 83 GLY A O 1
ATOM 690 N N . THR A 1 84 ? -11.317 -7.970 -16.935 1.00 88.50 84 THR A N 1
ATOM 691 C CA . THR A 1 84 ? -11.188 -9.287 -16.280 1.00 88.50 84 THR A CA 1
ATOM 692 C C . THR A 1 84 ? -11.125 -9.169 -14.752 1.00 88.50 84 THR A C 1
ATOM 694 O O . THR A 1 84 ? -10.873 -8.085 -14.224 1.00 88.50 84 THR A O 1
ATOM 697 N N . PHE A 1 85 ? -11.392 -10.269 -14.030 1.00 90.94 85 PHE A N 1
ATOM 698 C CA . PHE A 1 85 ? -11.266 -10.356 -12.562 1.00 90.94 85 PHE A CA 1
ATOM 699 C C . PHE A 1 85 ? -12.025 -9.260 -11.780 1.00 90.94 85 PHE A C 1
ATOM 701 O O . PHE A 1 85 ? -11.633 -8.882 -10.679 1.00 90.94 85 PHE A O 1
ATOM 708 N N . LYS A 1 86 ? -13.140 -8.746 -12.324 1.00 92.75 86 LYS A N 1
ATOM 709 C CA . LYS A 1 86 ? -13.903 -7.633 -11.723 1.00 92.75 86 LYS A CA 1
ATOM 710 C C . LYS A 1 86 ? -14.336 -7.920 -10.282 1.00 92.75 86 LYS A C 1
ATOM 712 O O . LYS A 1 86 ? -14.165 -7.069 -9.417 1.00 92.75 86 LYS A O 1
ATOM 717 N N . VAL A 1 87 ? -14.848 -9.126 -10.027 1.00 95.81 87 VAL A N 1
ATOM 718 C CA . VAL A 1 87 ? -15.274 -9.554 -8.684 1.00 95.81 87 VAL A CA 1
ATOM 719 C C . VAL A 1 87 ? -14.081 -9.613 -7.731 1.00 95.81 87 VAL A C 1
ATOM 721 O O . VAL A 1 87 ? -14.153 -9.064 -6.640 1.00 95.81 87 VAL A O 1
ATOM 724 N N . PHE A 1 88 ? -12.955 -10.186 -8.168 1.00 96.44 88 PHE A N 1
ATOM 725 C CA . PHE A 1 88 ? -11.733 -10.258 -7.362 1.00 96.44 88 PHE A CA 1
ATOM 726 C C . PHE A 1 88 ? -11.245 -8.867 -6.943 1.00 96.44 88 PHE A C 1
ATOM 728 O O . PHE A 1 88 ? -10.931 -8.653 -5.779 1.00 96.44 88 PHE A O 1
ATOM 735 N N . ARG A 1 89 ? -11.257 -7.892 -7.862 1.00 95.50 89 ARG A N 1
ATOM 736 C CA . ARG A 1 89 ? -10.884 -6.494 -7.573 1.00 95.50 89 ARG A CA 1
ATOM 737 C C . ARG A 1 89 ? -11.756 -5.878 -6.479 1.00 95.50 89 ARG A C 1
ATOM 739 O O . ARG A 1 89 ? -11.237 -5.223 -5.581 1.00 95.50 89 ARG A O 1
ATOM 746 N N . TRP A 1 90 ? -13.068 -6.090 -6.549 1.00 96.31 90 TRP A N 1
ATOM 747 C CA . TRP A 1 90 ? -13.999 -5.575 -5.547 1.00 96.31 90 TRP A CA 1
ATOM 748 C C . TRP A 1 90 ? -13.832 -6.255 -4.193 1.00 96.31 90 TRP A C 1
ATOM 750 O O . TRP A 1 90 ? -13.738 -5.558 -3.187 1.00 96.31 90 TRP A O 1
ATOM 760 N N . VAL A 1 91 ? -13.723 -7.585 -4.162 1.00 98.12 91 VAL A N 1
ATOM 761 C CA . VAL A 1 91 ? -13.496 -8.314 -2.906 1.00 98.12 91 VAL A CA 1
ATOM 762 C C . VAL A 1 91 ? -12.150 -7.928 -2.287 1.00 98.12 91 VAL A C 1
ATOM 764 O O . VAL A 1 91 ? -12.086 -7.691 -1.084 1.00 98.12 91 VAL A O 1
ATOM 767 N N . TRP A 1 92 ? -11.099 -7.759 -3.095 1.00 98.31 92 TRP A N 1
ATOM 768 C CA . TRP A 1 92 ? -9.810 -7.255 -2.620 1.00 98.31 92 TRP A CA 1
ATOM 769 C C . TRP A 1 92 ? -9.922 -5.854 -2.016 1.00 98.31 92 TRP A C 1
ATOM 771 O O . TRP A 1 92 ? -9.409 -5.608 -0.927 1.00 98.31 92 TRP A O 1
ATOM 781 N N . ASN A 1 93 ? -10.642 -4.939 -2.670 1.00 98.00 93 ASN A N 1
ATOM 782 C CA . ASN A 1 93 ? -10.882 -3.612 -2.109 1.00 98.00 93 ASN A CA 1
ATOM 783 C C . ASN A 1 93 ? -11.649 -3.687 -0.781 1.00 98.00 93 ASN A C 1
ATOM 785 O O . ASN A 1 93 ? -11.291 -2.994 0.160 1.00 98.00 93 ASN A O 1
ATOM 789 N N . ILE A 1 94 ? -12.669 -4.537 -0.673 1.00 98.50 94 ILE A N 1
ATOM 790 C CA . ILE A 1 94 ? -13.467 -4.671 0.553 1.00 98.50 94 ILE A CA 1
ATOM 791 C C . ILE A 1 94 ? -12.634 -5.236 1.712 1.00 98.50 94 ILE A C 1
ATOM 793 O O . ILE A 1 94 ? -12.748 -4.740 2.829 1.00 98.50 94 ILE A O 1
ATOM 797 N N . LEU A 1 95 ? -11.799 -6.248 1.461 1.00 98.56 95 LEU A N 1
ATOM 798 C CA . LEU A 1 95 ? -11.036 -6.931 2.512 1.00 98.56 95 LEU A CA 1
ATOM 799 C C . LEU A 1 95 ? -9.679 -6.284 2.817 1.00 98.56 95 LEU A C 1
ATOM 801 O O . LEU A 1 95 ? -9.161 -6.471 3.913 1.00 98.56 95 LEU A O 1
ATOM 805 N N . CYS A 1 96 ? -9.086 -5.553 1.874 1.00 98.56 96 CYS A N 1
ATOM 806 C CA . CYS A 1 96 ? -7.756 -4.960 2.026 1.00 98.56 96 CYS A CA 1
ATOM 807 C C . CYS A 1 96 ? -7.747 -3.478 1.649 1.00 98.56 96 CYS A C 1
ATOM 809 O O . CYS A 1 96 ? -7.383 -2.648 2.477 1.00 98.56 96 CYS A O 1
ATOM 811 N N . GLY A 1 97 ? -8.193 -3.138 0.437 1.00 98.38 97 GLY A N 1
ATOM 812 C CA . GLY A 1 97 ? -8.119 -1.775 -0.097 1.00 98.38 97 GLY A CA 1
ATOM 813 C C . GLY A 1 97 ? -8.712 -0.708 0.825 1.00 98.38 97 GLY A C 1
ATOM 814 O O . GLY A 1 97 ? -7.999 0.158 1.317 1.00 98.38 97 GLY A O 1
ATOM 815 N N . PHE A 1 98 ? -10.014 -0.758 1.089 1.00 98.56 98 PHE A N 1
ATOM 816 C CA . PHE A 1 98 ? -10.699 0.213 1.940 1.00 98.56 98 PHE A CA 1
ATOM 817 C C . PHE A 1 98 ? -10.288 0.112 3.414 1.00 98.56 98 PHE A C 1
ATOM 819 O O . PHE A 1 98 ? -9.990 1.163 3.977 1.00 98.56 98 PHE A O 1
ATOM 826 N N . PRO A 1 99 ? -10.191 -1.080 4.045 1.00 98.31 99 PRO A N 1
ATOM 827 C CA . PRO A 1 99 ? -9.763 -1.181 5.443 1.00 98.31 99 PRO A CA 1
ATOM 828 C C . PRO A 1 99 ? -8.386 -0.571 5.725 1.00 98.31 99 PRO A C 1
ATOM 830 O O . PRO A 1 99 ? -8.185 0.003 6.791 1.00 98.31 99 PRO A O 1
ATOM 833 N N . PHE A 1 100 ? -7.449 -0.658 4.778 1.00 98.44 100 PHE A N 1
ATOM 834 C CA . PHE A 1 100 ? -6.104 -0.086 4.905 1.00 98.44 100 PHE A CA 1
ATOM 835 C C . PHE A 1 100 ? -5.947 1.284 4.237 1.00 98.44 100 PHE A C 1
ATOM 837 O O . PHE A 1 100 ? -4.833 1.795 4.145 1.00 98.44 100 PHE A O 1
ATOM 844 N N . MET A 1 101 ? -7.043 1.897 3.779 1.00 98.25 101 MET A N 1
ATOM 845 C CA . MET A 1 101 ? -7.022 3.191 3.089 1.00 98.25 101 MET A CA 1
ATO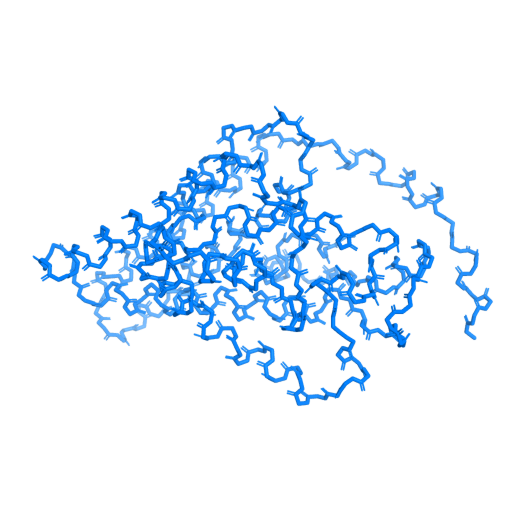M 846 C C . MET A 1 101 ? -6.132 3.195 1.830 1.00 98.25 101 MET A C 1
ATOM 848 O O . MET A 1 101 ? -5.552 4.212 1.458 1.00 98.25 101 MET A O 1
ATOM 852 N N . ILE A 1 102 ? -6.057 2.052 1.148 1.00 97.75 102 ILE A N 1
ATOM 853 C CA . ILE A 1 102 ? -5.319 1.814 -0.097 1.00 97.75 102 ILE A CA 1
ATOM 854 C C . ILE A 1 102 ? -6.205 1.240 -1.218 1.00 97.75 102 ILE A C 1
ATOM 856 O O . ILE A 1 102 ? -5.914 0.173 -1.765 1.00 97.75 102 ILE A O 1
ATOM 860 N N . PRO A 1 103 ? -7.314 1.906 -1.586 1.00 97.44 103 PRO A N 1
ATOM 861 C CA . PRO A 1 103 ? -8.143 1.440 -2.691 1.00 97.44 103 PRO A CA 1
ATOM 862 C C . PRO A 1 103 ? -7.330 1.307 -3.988 1.00 97.44 103 PRO A C 1
ATOM 864 O O . PRO A 1 103 ? -6.442 2.119 -4.257 1.00 97.44 103 PRO A O 1
ATOM 867 N N . ILE A 1 104 ? -7.678 0.324 -4.827 1.00 95.75 104 ILE A N 1
ATOM 868 C CA . ILE A 1 104 ? -6.941 -0.040 -6.056 1.00 95.75 104 ILE A CA 1
ATOM 869 C C . ILE A 1 104 ? -6.595 1.166 -6.937 1.00 95.75 104 ILE A C 1
ATOM 871 O O . ILE A 1 104 ? -5.550 1.163 -7.590 1.00 95.75 104 ILE A O 1
ATOM 875 N N . PHE A 1 105 ? -7.440 2.200 -6.990 1.00 94.50 105 PHE A N 1
ATOM 876 C CA . PHE A 1 105 ? -7.164 3.369 -7.830 1.00 94.50 105 PHE A CA 1
ATOM 877 C C . PHE A 1 105 ? -5.850 4.090 -7.483 1.00 94.50 105 PHE A C 1
ATOM 879 O O . PHE A 1 105 ? -5.266 4.717 -8.372 1.00 94.50 105 PHE A O 1
ATOM 886 N N . LEU A 1 106 ? -5.370 3.978 -6.237 1.00 95.81 106 LEU A N 1
ATOM 887 C CA . LEU A 1 106 ? -4.073 4.518 -5.820 1.00 95.81 106 LEU A CA 1
ATOM 888 C C . LEU A 1 106 ? -2.888 3.799 -6.473 1.00 95.81 106 LEU A C 1
ATOM 890 O O . LEU A 1 106 ? -1.777 4.310 -6.446 1.00 95.81 106 LEU A O 1
ATOM 894 N N . TYR A 1 107 ? -3.099 2.628 -7.065 1.00 94.19 107 TYR A N 1
ATOM 895 C CA . TYR A 1 107 ? -2.025 1.846 -7.677 1.00 94.19 107 TYR A CA 1
ATOM 896 C C . TYR A 1 107 ? -2.230 1.585 -9.162 1.00 94.19 107 TYR A C 1
ATOM 898 O O . TYR A 1 107 ? -1.283 1.484 -9.941 1.00 94.19 107 TYR A O 1
ATOM 906 N N . GLN A 1 108 ? -3.493 1.525 -9.581 1.00 88.75 108 GLN A N 1
ATOM 907 C CA . GLN A 1 108 ? -3.872 1.419 -10.981 1.00 88.75 108 GLN A CA 1
A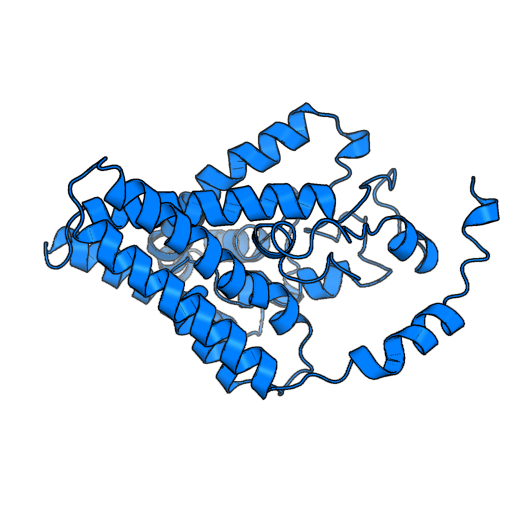TOM 908 C C . GLN A 1 108 ? -3.194 2.513 -11.808 1.00 88.75 108 GLN A C 1
ATOM 910 O O . GLN A 1 108 ? -3.044 3.623 -11.329 1.00 88.75 108 GLN A O 1
ATOM 915 N N . SER A 1 109 ? -2.836 2.223 -13.057 1.00 84.56 109 SER A N 1
ATOM 916 C CA . SER A 1 109 ? -2.058 3.090 -13.957 1.00 84.56 109 SER A CA 1
ATOM 917 C C . SER A 1 109 ? -0.628 3.372 -13.500 1.00 84.56 109 SER A C 1
ATOM 919 O O . SER A 1 109 ? 0.250 3.141 -14.301 1.00 84.56 109 SER A O 1
ATOM 921 N N . VAL A 1 110 ? -0.367 3.788 -12.258 1.00 91.12 110 VAL A N 1
ATOM 922 C CA . VAL A 1 110 ? 0.982 4.187 -11.806 1.00 91.12 110 VAL A CA 1
ATOM 923 C C . VAL A 1 110 ? 1.953 3.016 -11.882 1.00 91.12 110 VAL A C 1
ATOM 925 O O . VAL A 1 110 ? 2.944 3.106 -12.600 1.00 91.12 110 VAL A O 1
ATOM 928 N N . HIS A 1 111 ? 1.596 1.879 -11.283 1.00 93.31 111 HIS A N 1
ATOM 929 C CA . HIS A 1 111 ? 2.445 0.695 -11.365 1.00 93.31 111 HIS A CA 1
ATOM 930 C C . HIS A 1 111 ? 2.539 0.151 -12.781 1.00 93.31 111 HIS A C 1
ATOM 932 O O . HIS A 1 111 ? 3.594 -0.265 -13.231 1.00 93.31 111 HIS A O 1
ATOM 938 N N . PHE A 1 112 ? 1.435 0.161 -13.527 1.00 89.00 112 PHE A N 1
ATOM 939 C CA . PHE A 1 112 ? 1.460 -0.290 -14.916 1.00 89.00 112 PHE A CA 1
ATOM 940 C C . PHE A 1 112 ? 2.349 0.607 -15.794 1.00 89.00 112 PHE A C 1
ATOM 942 O O . PHE A 1 112 ? 3.042 0.112 -16.679 1.00 89.00 112 PHE A O 1
ATOM 949 N N . ASP A 1 113 ? 2.320 1.917 -15.552 1.00 90.75 113 ASP A N 1
ATOM 950 C CA . ASP A 1 113 ? 3.112 2.918 -16.254 1.00 90.75 113 ASP A CA 1
ATOM 951 C C . ASP A 1 113 ? 4.592 2.775 -15.901 1.00 90.75 113 ASP A C 1
ATOM 953 O O . ASP A 1 113 ? 5.404 2.857 -16.811 1.00 90.75 113 ASP A O 1
ATOM 957 N N . HIS A 1 114 ? 4.939 2.458 -14.649 1.00 92.31 114 HIS A N 1
ATOM 958 C CA . HIS A 1 114 ? 6.311 2.147 -14.233 1.00 92.31 114 HIS A CA 1
ATOM 959 C C . HIS A 1 114 ? 6.966 1.081 -15.130 1.00 92.31 114 HIS A C 1
ATOM 961 O O . HIS A 1 114 ? 8.098 1.257 -15.555 1.00 92.31 114 HIS A O 1
ATOM 967 N N . HIS A 1 115 ? 6.240 0.039 -15.553 1.00 90.69 115 HIS A N 1
ATOM 968 C CA . HIS A 1 115 ? 6.776 -0.995 -16.462 1.00 90.69 115 HIS A CA 1
ATOM 969 C C . HIS A 1 115 ? 6.870 -0.573 -17.940 1.00 90.69 115 HIS A C 1
ATOM 971 O O . HIS A 1 115 ? 7.333 -1.347 -18.783 1.00 90.69 115 HIS A O 1
ATOM 977 N N . LYS A 1 116 ? 6.405 0.626 -18.312 1.00 91.06 116 LYS A N 1
ATOM 978 C CA . LYS A 1 116 ? 6.505 1.119 -19.692 1.00 91.06 116 LYS A CA 1
ATOM 979 C C . LYS A 1 116 ? 7.876 1.706 -19.949 1.00 91.06 116 LYS A C 1
ATOM 981 O O . LYS A 1 116 ? 8.391 2.495 -19.162 1.00 91.06 116 LYS A O 1
ATOM 986 N N . GLN A 1 117 ? 8.399 1.441 -21.144 1.00 88.19 117 GLN A N 1
ATOM 987 C CA . GLN A 1 117 ? 9.750 1.859 -21.482 1.00 88.19 117 GLN A CA 1
ATOM 988 C C . GLN A 1 117 ? 9.975 3.369 -21.362 1.00 88.19 117 GLN A C 1
ATOM 990 O O . GLN A 1 117 ? 10.982 3.808 -20.828 1.00 88.19 117 GLN A O 1
ATOM 995 N N . ASN A 1 118 ? 9.017 4.171 -21.820 1.00 89.69 118 ASN A N 1
ATOM 996 C CA . ASN A 1 118 ? 9.093 5.631 -21.807 1.00 89.69 118 ASN A CA 1
ATOM 997 C C . ASN A 1 118 ? 8.764 6.280 -20.447 1.00 89.69 118 ASN A C 1
ATOM 999 O O . ASN A 1 118 ? 8.657 7.509 -20.382 1.00 89.69 118 ASN A O 1
ATOM 1003 N N . PHE A 1 119 ? 8.555 5.473 -19.405 1.00 91.69 119 PHE A N 1
ATOM 1004 C CA . PHE A 1 119 ? 8.317 5.906 -18.030 1.00 91.69 119 PHE A CA 1
ATOM 1005 C C . PHE A 1 119 ? 9.429 5.415 -17.115 1.00 91.69 119 PHE A C 1
ATOM 1007 O O . PHE A 1 119 ? 9.995 6.256 -16.422 1.00 91.69 119 PHE A O 1
ATOM 1014 N N . TYR A 1 120 ? 9.747 4.114 -17.151 1.00 92.31 120 TYR A N 1
ATOM 1015 C CA . TYR A 1 120 ? 10.665 3.467 -16.214 1.00 92.31 120 TYR A CA 1
ATOM 1016 C C . TYR A 1 120 ? 11.935 4.285 -15.999 1.00 92.31 120 TYR A C 1
ATOM 1018 O O . TYR A 1 120 ? 12.675 4.573 -16.948 1.00 92.31 120 TYR A O 1
ATOM 1026 N N . GLY A 1 121 ? 12.187 4.643 -14.744 1.00 90.38 121 GLY A N 1
ATOM 1027 C CA . GLY A 1 121 ? 13.402 5.345 -14.364 1.00 90.38 121 GLY A CA 1
ATOM 1028 C C . GLY A 1 121 ? 13.456 6.816 -14.764 1.00 90.38 121 GLY A C 1
ATOM 1029 O O . GLY A 1 121 ? 14.523 7.396 -14.621 1.00 90.38 121 GLY A O 1
ATOM 1030 N N . THR A 1 122 ? 12.359 7.414 -15.245 1.00 91.81 122 THR A N 1
ATOM 1031 C CA . THR A 1 122 ? 12.245 8.846 -15.594 1.00 91.81 122 THR A CA 1
ATOM 1032 C C . THR A 1 122 ? 11.416 9.629 -14.573 1.00 91.81 122 THR A C 1
ATOM 1034 O O . THR A 1 122 ? 10.713 9.043 -13.761 1.00 91.81 122 THR A O 1
ATOM 1037 N N . ARG A 1 123 ? 11.354 10.967 -14.681 1.00 90.12 123 ARG A N 1
ATOM 1038 C CA . ARG A 1 123 ? 10.458 11.819 -13.852 1.00 90.12 123 ARG A CA 1
ATOM 1039 C C . ARG A 1 123 ? 8.971 11.464 -13.925 1.00 90.12 123 ARG A C 1
ATOM 1041 O O . ARG A 1 123 ? 8.174 11.941 -13.120 1.00 90.12 123 ARG A O 1
ATOM 1048 N N . LYS A 1 124 ? 8.558 10.723 -14.957 1.00 91.31 124 LYS A N 1
ATOM 1049 C CA . LYS A 1 124 ? 7.163 10.294 -15.126 1.00 91.31 124 LYS A CA 1
ATOM 1050 C C . LYS A 1 124 ? 6.830 9.081 -14.263 1.00 91.31 124 LYS A C 1
ATOM 1052 O O . LYS A 1 124 ? 5.661 8.720 -14.177 1.00 91.31 124 LYS A O 1
ATOM 1057 N N . ASP A 1 125 ? 7.833 8.450 -13.671 1.00 93.12 125 ASP A N 1
ATOM 1058 C CA . ASP A 1 125 ? 7.709 7.221 -12.916 1.00 93.12 125 ASP A CA 1
ATOM 1059 C C . ASP A 1 125 ? 7.719 7.502 -11.415 1.00 93.12 125 ASP A C 1
ATOM 1061 O O . ASP A 1 125 ? 8.753 7.764 -10.811 1.00 93.12 125 ASP A O 1
ATOM 1065 N N . GLY A 1 126 ? 6.536 7.440 -10.806 1.00 93.50 126 GLY A N 1
ATOM 1066 C CA . GLY A 1 126 ? 6.404 7.599 -9.361 1.00 93.50 126 GLY A CA 1
ATOM 1067 C C . GLY A 1 126 ? 6.963 6.420 -8.560 1.00 93.50 126 GLY A C 1
ATOM 1068 O O . GLY A 1 126 ? 7.144 6.555 -7.353 1.00 93.50 126 GLY A O 1
ATOM 1069 N N . GLU A 1 127 ? 7.237 5.274 -9.185 1.00 94.00 127 GLU A N 1
ATOM 1070 C CA . GLU A 1 127 ? 7.754 4.064 -8.532 1.00 94.00 127 GLU A CA 1
ATOM 1071 C C . GLU A 1 127 ? 9.248 3.843 -8.770 1.00 94.00 127 GLU A C 1
ATOM 1073 O O . GLU A 1 127 ? 9.781 2.797 -8.410 1.00 94.00 127 GLU A O 1
ATOM 1078 N N . TYR A 1 128 ? 9.957 4.843 -9.295 1.00 94.06 128 TYR A N 1
ATOM 1079 C CA . TYR A 1 128 ? 11.406 4.804 -9.387 1.00 94.06 128 TYR A CA 1
ATOM 1080 C C . TYR A 1 128 ? 12.031 6.029 -8.734 1.00 94.06 128 TYR A C 1
ATOM 1082 O O . TYR A 1 128 ? 11.810 7.166 -9.133 1.00 94.06 128 TYR A O 1
ATOM 1090 N N . PHE A 1 129 ? 12.880 5.782 -7.742 1.00 93.94 129 PHE A N 1
ATOM 1091 C CA . PHE A 1 129 ? 13.721 6.802 -7.136 1.00 93.94 129 PHE A CA 1
ATOM 1092 C C . PHE A 1 129 ? 15.158 6.273 -7.113 1.00 93.94 129 PHE A C 1
ATOM 1094 O O . PHE A 1 129 ? 15.368 5.177 -6.592 1.00 93.94 129 PHE A O 1
ATOM 1101 N N . PRO A 1 130 ? 16.160 6.994 -7.654 1.00 92.62 130 PRO A N 1
ATOM 1102 C CA . PRO A 1 130 ? 17.523 6.482 -7.817 1.00 92.62 130 PRO A CA 1
ATOM 1103 C C . PRO A 1 130 ? 18.281 6.412 -6.475 1.00 92.62 130 PRO A C 1
ATOM 1105 O O . PRO A 1 130 ? 19.229 7.161 -6.226 1.00 92.62 130 PRO A O 1
ATOM 1108 N N . PHE A 1 131 ? 17.858 5.516 -5.576 1.00 93.25 131 PHE A N 1
ATOM 1109 C CA . PHE A 1 131 ? 18.397 5.354 -4.223 1.00 93.25 131 PHE A CA 1
ATOM 1110 C C . PHE A 1 131 ? 19.908 5.114 -4.215 1.00 93.25 131 PHE A C 1
ATOM 1112 O O . PHE A 1 131 ? 20.600 5.670 -3.357 1.00 93.25 131 PHE A O 1
ATOM 1119 N N . ALA A 1 132 ? 20.424 4.344 -5.181 1.00 91.00 132 ALA A N 1
ATOM 1120 C CA . ALA A 1 132 ? 21.853 4.058 -5.295 1.00 91.00 132 ALA A CA 1
ATOM 1121 C C . ALA A 1 132 ? 22.690 5.330 -5.520 1.00 91.00 132 ALA A C 1
ATOM 1123 O O . ALA A 1 132 ? 23.831 5.396 -5.070 1.00 91.00 132 ALA A O 1
ATOM 1124 N N . LEU A 1 133 ? 22.107 6.351 -6.159 1.00 90.62 133 LEU A N 1
ATOM 1125 C CA . LEU A 1 133 ? 22.771 7.618 -6.483 1.00 90.62 133 LEU A CA 1
ATOM 1126 C C . LEU A 1 133 ? 22.489 8.715 -5.446 1.00 90.62 133 LEU A C 1
ATOM 1128 O O . LEU A 1 133 ? 23.345 9.550 -5.171 1.00 90.62 133 LEU A O 1
ATOM 1132 N N . LYS A 1 134 ? 21.291 8.723 -4.847 1.00 90.06 134 LYS A N 1
ATOM 1133 C CA . LYS A 1 134 ? 20.864 9.748 -3.874 1.00 90.06 134 LYS A CA 1
ATOM 1134 C C . LYS A 1 134 ? 21.455 9.524 -2.474 1.00 90.06 134 LYS A C 1
ATOM 1136 O O . LYS A 1 134 ? 21.525 10.465 -1.683 1.00 90.06 134 LYS A O 1
ATOM 1141 N N . GLY A 1 135 ? 21.899 8.303 -2.166 1.00 90.31 135 GLY A N 1
ATOM 1142 C CA . GLY A 1 135 ? 22.632 7.964 -0.945 1.00 90.31 135 GLY A CA 1
ATOM 1143 C C . GLY A 1 135 ? 21.773 7.411 0.200 1.00 90.31 135 GLY A C 1
ATOM 1144 O O . GLY A 1 135 ? 20.547 7.529 0.231 1.00 90.31 135 GLY A O 1
ATOM 1145 N N . ARG A 1 136 ? 22.445 6.814 1.197 1.00 94.12 136 ARG A N 1
ATOM 1146 C CA . ARG A 1 136 ? 21.834 6.007 2.279 1.00 94.12 136 ARG A CA 1
ATOM 1147 C C . ARG A 1 136 ? 20.789 6.747 3.120 1.00 94.12 136 ARG A C 1
ATOM 1149 O O . ARG A 1 136 ? 19.862 6.121 3.621 1.00 94.12 136 ARG A O 1
ATOM 1156 N N . LYS A 1 137 ? 20.901 8.073 3.255 1.00 96.19 137 LYS A N 1
ATOM 1157 C CA . LYS A 1 137 ? 19.920 8.896 3.984 1.00 96.19 137 LYS A CA 1
ATOM 1158 C C . LYS A 1 137 ? 18.506 8.712 3.423 1.00 96.19 137 LYS A C 1
ATOM 1160 O O . LYS A 1 137 ? 17.562 8.591 4.195 1.00 96.19 137 LYS A O 1
ATOM 1165 N N . TRP A 1 138 ? 18.362 8.653 2.100 1.00 94.94 138 TRP A N 1
ATOM 1166 C CA . TRP A 1 138 ? 17.055 8.507 1.456 1.00 94.94 138 TRP A CA 1
ATOM 1167 C C . TRP A 1 138 ? 16.454 7.116 1.638 1.00 94.94 138 TRP A C 1
ATOM 1169 O O . TRP A 1 138 ? 15.243 7.005 1.781 1.00 94.94 138 TRP A O 1
ATOM 1179 N N . VAL A 1 139 ? 17.287 6.077 1.728 1.00 95.75 139 VAL A N 1
ATOM 1180 C CA . VAL A 1 139 ? 16.852 4.716 2.082 1.00 95.75 139 VAL A CA 1
ATOM 1181 C C . VAL A 1 139 ? 16.216 4.707 3.474 1.00 95.75 139 VAL A C 1
ATOM 1183 O O . VAL A 1 139 ? 15.109 4.204 3.653 1.00 95.75 139 VAL A O 1
ATOM 1186 N N . VAL A 1 140 ? 16.882 5.328 4.454 1.00 96.69 140 VAL A N 1
ATOM 1187 C CA . VAL A 1 140 ? 16.362 5.438 5.826 1.00 96.69 140 VAL A CA 1
ATOM 1188 C C . VAL A 1 140 ? 15.076 6.263 5.859 1.00 96.69 140 VAL A C 1
ATOM 1190 O O . VAL A 1 140 ? 14.101 5.835 6.469 1.00 96.69 140 VAL A O 1
ATOM 1193 N N . ILE A 1 141 ? 15.038 7.410 5.168 1.00 96.75 141 ILE A N 1
ATOM 1194 C CA . ILE A 1 141 ? 13.827 8.240 5.071 1.00 96.75 141 ILE A CA 1
ATOM 1195 C C . ILE A 1 141 ? 12.670 7.445 4.466 1.00 96.75 141 ILE A C 1
ATOM 1197 O O . ILE A 1 141 ? 11.575 7.504 5.009 1.00 96.75 141 ILE A O 1
ATOM 1201 N N . HIS A 1 142 ? 12.896 6.681 3.395 1.00 96.44 142 HIS A N 1
ATOM 1202 C CA . HIS A 1 142 ? 11.853 5.879 2.755 1.00 96.44 142 HIS A CA 1
ATOM 1203 C C . HIS A 1 142 ? 11.239 4.856 3.723 1.00 96.44 142 HIS A C 1
ATOM 1205 O O . HIS A 1 142 ? 10.016 4.766 3.831 1.00 96.44 142 HIS A O 1
ATOM 1211 N N . ILE A 1 143 ? 12.075 4.142 4.485 1.00 96.94 143 ILE A N 1
ATOM 1212 C CA . ILE A 1 143 ? 11.604 3.185 5.497 1.00 96.94 143 ILE A CA 1
ATOM 1213 C C . ILE A 1 143 ? 10.867 3.909 6.629 1.00 96.94 143 ILE A C 1
ATOM 1215 O O . ILE A 1 143 ? 9.786 3.481 7.017 1.00 96.94 143 ILE A O 1
ATOM 1219 N N . LEU A 1 144 ? 11.397 5.017 7.152 1.00 97.81 144 LEU A N 1
ATOM 1220 C CA . LEU A 1 144 ? 10.741 5.755 8.240 1.00 97.81 144 LEU A CA 1
ATOM 1221 C C . LEU A 1 144 ? 9.431 6.421 7.796 1.00 97.81 144 LEU A C 1
ATOM 1223 O O . LEU A 1 144 ? 8.483 6.506 8.574 1.00 97.81 144 LEU A O 1
ATOM 1227 N N . PHE A 1 145 ? 9.344 6.853 6.538 1.00 97.06 145 PHE A N 1
ATOM 1228 C CA . PHE A 1 145 ? 8.133 7.451 5.984 1.00 97.06 145 PHE A CA 1
ATOM 1229 C C . PHE A 1 145 ? 6.971 6.453 5.948 1.00 97.06 145 PHE A C 1
ATOM 1231 O O . PHE A 1 145 ? 5.825 6.863 6.121 1.00 97.06 145 PHE A O 1
ATOM 1238 N N . SER A 1 146 ? 7.250 5.148 5.823 1.00 96.62 146 SER A N 1
ATOM 1239 C CA . SER A 1 146 ? 6.236 4.082 5.845 1.00 96.62 146 SER A CA 1
ATOM 1240 C C . SER A 1 146 ? 5.333 4.114 7.091 1.00 96.62 146 SER A C 1
ATOM 1242 O O . SER A 1 146 ? 4.150 3.793 6.997 1.00 96.62 146 SER A O 1
ATOM 1244 N N . PHE A 1 147 ? 5.838 4.601 8.231 1.00 98.19 147 PHE A N 1
ATOM 1245 C CA . PHE A 1 147 ? 5.067 4.758 9.469 1.00 98.19 147 PHE A CA 1
ATOM 1246 C C . PHE A 1 147 ? 4.083 5.937 9.420 1.00 98.19 147 PHE A C 1
ATOM 1248 O O . PHE A 1 147 ? 3.063 5.920 10.104 1.00 98.19 147 PHE A O 1
ATOM 1255 N N . LEU A 1 148 ? 4.345 6.949 8.588 1.00 98.00 148 LEU A N 1
ATOM 1256 C CA . LEU A 1 148 ? 3.432 8.078 8.383 1.00 98.00 148 LEU A CA 1
ATOM 1257 C C . LEU A 1 148 ? 2.322 7.750 7.381 1.00 98.00 148 LEU A C 1
ATOM 1259 O O . LEU A 1 148 ? 1.244 8.340 7.452 1.00 98.00 148 LEU A O 1
ATOM 1263 N N . VAL A 1 149 ? 2.555 6.806 6.466 1.00 97.38 149 VAL A N 1
ATOM 1264 C CA . VAL A 1 149 ? 1.627 6.484 5.372 1.00 97.38 149 VAL A CA 1
ATOM 1265 C C . VAL A 1 149 ? 0.207 6.129 5.860 1.00 97.38 149 VAL A C 1
ATOM 1267 O O . VAL A 1 149 ? -0.737 6.732 5.340 1.00 97.38 149 VAL A O 1
ATOM 1270 N N . PRO A 1 150 ? -0.005 5.259 6.874 1.00 98.12 150 PRO A N 1
ATOM 1271 C CA . PRO A 1 150 ? -1.349 4.978 7.391 1.00 98.12 150 PRO A CA 1
ATOM 1272 C C . PRO A 1 150 ? -2.078 6.225 7.905 1.00 98.12 150 PRO A C 1
ATOM 1274 O O . PRO A 1 150 ? -3.272 6.389 7.661 1.00 98.12 150 PRO A O 1
ATOM 1277 N N . ILE A 1 151 ? -1.358 7.124 8.587 1.00 98.19 151 ILE A N 1
ATOM 127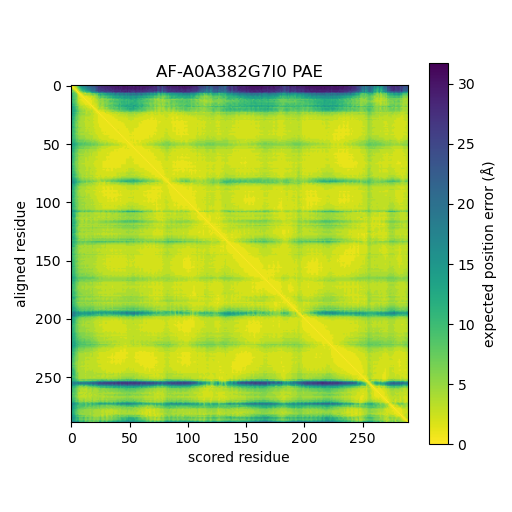8 C CA . ILE A 1 151 ? -1.914 8.367 9.141 1.00 98.19 151 ILE A CA 1
ATOM 1279 C C . ILE A 1 151 ? -2.300 9.311 8.001 1.00 98.19 151 ILE A C 1
ATOM 1281 O O . ILE A 1 151 ? -3.409 9.849 7.988 1.00 98.19 151 ILE A O 1
ATOM 1285 N N . LEU A 1 152 ? -1.406 9.480 7.023 1.00 97.88 152 LEU A N 1
ATOM 1286 C CA . LEU A 1 152 ? -1.636 10.335 5.861 1.00 97.88 152 LEU A CA 1
ATOM 1287 C C . LEU A 1 152 ? -2.835 9.856 5.045 1.00 97.88 152 LEU A C 1
ATOM 1289 O O . LEU A 1 152 ? -3.658 10.682 4.652 1.00 97.88 152 LEU A O 1
ATOM 1293 N N . PHE A 1 153 ? -2.977 8.548 4.818 1.00 97.94 153 PHE A N 1
ATOM 1294 C CA . PHE A 1 153 ? -4.131 8.027 4.093 1.00 97.94 153 PHE A CA 1
ATOM 1295 C C . PHE A 1 153 ? -5.417 8.090 4.909 1.00 97.94 153 PHE A C 1
ATOM 1297 O O . PHE A 1 153 ? -6.440 8.507 4.365 1.00 97.94 153 PHE A O 1
ATOM 1304 N N . LEU A 1 154 ? -5.380 7.787 6.209 1.00 98.25 154 LEU A N 1
ATOM 1305 C CA . LEU A 1 154 ? -6.554 7.961 7.063 1.00 98.25 154 LEU A CA 1
ATOM 1306 C C . LEU A 1 154 ? -7.040 9.415 7.027 1.00 98.25 154 LEU A C 1
ATOM 1308 O O . LEU A 1 154 ? -8.219 9.650 6.768 1.00 98.25 154 LEU A O 1
ATOM 1312 N N . ALA A 1 155 ? -6.145 10.394 7.187 1.00 98.38 155 ALA A N 1
ATOM 1313 C CA . ALA A 1 155 ? -6.477 11.816 7.072 1.00 98.38 155 ALA A CA 1
ATOM 1314 C C . ALA A 1 155 ? -6.959 12.186 5.657 1.00 98.38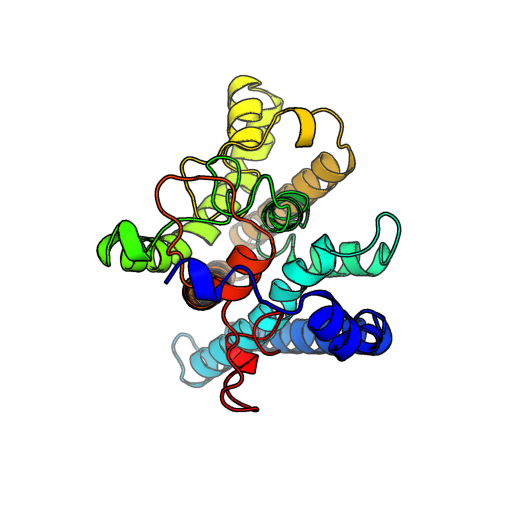 155 ALA A C 1
ATOM 1316 O O . ALA A 1 155 ? -7.950 12.904 5.495 1.00 98.38 155 ALA A O 1
ATOM 1317 N N . ARG A 1 156 ? -6.306 11.656 4.615 1.00 98.06 156 ARG A N 1
ATOM 1318 C CA . ARG A 1 156 ? -6.684 11.889 3.216 1.00 98.06 156 ARG A CA 1
ATOM 1319 C C . ARG A 1 156 ? -8.110 11.450 2.930 1.00 98.06 156 ARG A C 1
ATOM 1321 O O . ARG A 1 156 ? -8.817 12.180 2.246 1.00 98.06 156 ARG A O 1
ATOM 1328 N N . PHE A 1 157 ? -8.538 10.284 3.409 1.00 98.50 157 PHE A N 1
ATOM 1329 C CA . PHE A 1 157 ? -9.883 9.773 3.129 1.00 98.50 157 PHE A CA 1
ATOM 1330 C C . PHE A 1 157 ? -10.939 10.288 4.108 1.00 98.50 157 PHE A C 1
ATOM 1332 O O . PHE A 1 157 ? -12.025 10.630 3.659 1.00 98.50 157 PHE A O 1
ATOM 1339 N N . SER A 1 158 ? -10.633 10.402 5.403 1.00 98.25 158 SER A N 1
ATOM 1340 C CA . SER A 1 158 ? -11.614 10.849 6.408 1.00 98.25 158 SER A CA 1
ATOM 1341 C C . SER A 1 158 ? -11.828 12.365 6.446 1.00 98.25 158 SER A C 1
ATOM 1343 O O . SER A 1 158 ? -12.900 12.809 6.850 1.00 98.25 158 SER A O 1
ATOM 1345 N N . VAL A 1 159 ? -10.839 13.166 6.032 1.00 98.38 159 VAL A N 1
ATOM 1346 C CA . VAL A 1 159 ? -10.893 14.635 6.132 1.00 98.38 159 VAL A CA 1
ATOM 1347 C C . VAL A 1 159 ? -10.713 15.297 4.771 1.00 98.38 159 VAL A C 1
ATOM 1349 O O . VAL A 1 159 ? -11.573 16.056 4.331 1.00 98.38 159 VAL A O 1
ATOM 1352 N N . LEU A 1 160 ? -9.614 15.019 4.066 1.00 98.50 160 LEU A N 1
ATOM 1353 C CA . LEU A 1 160 ? -9.282 15.795 2.864 1.00 98.50 160 LEU A CA 1
ATOM 1354 C C . LEU A 1 160 ? -10.208 15.478 1.682 1.00 98.50 160 LEU A C 1
ATOM 1356 O O . LEU A 1 160 ? -10.612 16.387 0.962 1.00 98.50 160 LEU A O 1
ATOM 1360 N N . ALA A 1 161 ? -10.571 14.210 1.487 1.00 97.50 161 ALA A N 1
ATOM 1361 C CA . ALA A 1 161 ? -11.471 13.782 0.421 1.00 97.50 161 ALA A CA 1
ATOM 1362 C C . ALA A 1 161 ? -12.844 14.478 0.485 1.00 97.50 161 ALA A C 1
ATOM 1364 O O . ALA A 1 161 ? -13.212 15.089 -0.522 1.00 97.50 161 ALA A O 1
ATOM 1365 N N . PRO A 1 162 ? -13.580 14.476 1.618 1.00 97.50 162 PRO A N 1
ATOM 1366 C CA . PRO A 1 162 ? -14.851 15.193 1.705 1.00 97.50 162 PRO A CA 1
ATOM 1367 C C . PRO A 1 162 ? -14.684 16.712 1.551 1.00 97.50 162 PRO A C 1
ATOM 1369 O O . PRO A 1 162 ? -15.457 17.328 0.821 1.00 97.50 162 PRO A O 1
ATOM 1372 N N . LEU A 1 163 ? -13.641 17.321 2.133 1.00 97.94 163 LEU A N 1
ATOM 1373 C CA . LEU A 1 163 ? -13.370 18.757 1.949 1.00 97.94 163 LEU A CA 1
ATOM 1374 C C . LEU A 1 163 ? -13.084 19.120 0.482 1.00 97.94 163 LEU A C 1
ATOM 1376 O O . LEU A 1 163 ? -13.478 20.188 0.008 1.00 97.94 163 LEU A O 1
ATOM 1380 N N . SER A 1 164 ? -12.454 18.214 -0.270 1.00 97.12 164 SER A N 1
ATOM 1381 C CA . SER A 1 164 ? -12.150 18.419 -1.691 1.00 97.12 164 SER A CA 1
ATOM 1382 C C . SER A 1 164 ? -13.385 18.469 -2.594 1.00 97.12 164 SER A C 1
ATOM 1384 O O . SER A 1 164 ? -13.278 18.889 -3.745 1.00 97.12 164 SER A O 1
ATOM 1386 N N . LEU A 1 165 ? -14.561 18.068 -2.096 1.00 95.00 165 LEU A N 1
ATOM 1387 C CA . LEU A 1 165 ? -15.821 18.231 -2.826 1.00 95.00 165 LEU A CA 1
ATOM 1388 C C . LEU A 1 165 ? -16.238 19.707 -2.921 1.00 95.00 165 LEU A C 1
ATOM 1390 O O . LEU A 1 165 ? -16.944 20.080 -3.856 1.00 95.00 165 LEU A O 1
ATOM 1394 N N . ILE A 1 166 ? -15.785 20.535 -1.976 1.00 96.88 166 ILE A N 1
ATOM 1395 C CA . ILE A 1 166 ? -16.096 21.967 -1.897 1.00 96.88 166 ILE A CA 1
ATOM 1396 C C . ILE A 1 166 ? -14.951 22.790 -2.506 1.00 96.88 166 ILE A C 1
ATOM 1398 O O . ILE A 1 166 ? -15.191 23.724 -3.272 1.00 96.88 166 ILE A O 1
ATOM 1402 N N . ASP A 1 167 ? -13.696 22.425 -2.219 1.00 97.25 167 ASP A N 1
ATOM 1403 C CA . ASP A 1 167 ? -12.510 23.133 -2.711 1.00 97.25 167 ASP A CA 1
ATOM 1404 C C . ASP A 1 167 ? -11.871 22.437 -3.931 1.00 97.25 167 ASP A C 1
ATOM 1406 O O . ASP A 1 167 ? -11.194 21.408 -3.830 1.00 97.25 167 ASP A O 1
ATOM 1410 N N . LYS A 1 168 ? -12.016 23.067 -5.105 1.00 95.38 168 LYS A N 1
ATOM 1411 C CA . LYS A 1 168 ? -11.424 22.599 -6.371 1.00 95.38 168 LYS A CA 1
ATOM 1412 C C . LYS A 1 168 ? -9.891 22.573 -6.355 1.00 95.38 168 LYS A C 1
ATOM 1414 O O . LYS A 1 168 ? -9.302 21.711 -7.006 1.00 95.38 168 LYS A O 1
ATOM 1419 N N . ARG A 1 169 ? -9.228 23.494 -5.647 1.00 97.19 169 ARG A N 1
ATOM 1420 C CA . ARG A 1 169 ? -7.757 23.520 -5.541 1.00 97.19 169 ARG A CA 1
ATOM 1421 C C . ARG A 1 169 ? -7.278 22.330 -4.723 1.00 97.19 169 ARG A C 1
ATOM 1423 O O . ARG A 1 169 ? -6.359 21.634 -5.158 1.00 97.19 169 ARG A O 1
ATOM 1430 N N . LEU A 1 170 ? -7.952 22.051 -3.606 1.00 97.69 170 LEU A N 1
ATOM 1431 C CA . LEU A 1 170 ? -7.694 20.856 -2.807 1.00 97.69 170 LEU A CA 1
ATOM 1432 C C . LEU A 1 170 ? -7.936 19.585 -3.629 1.00 97.69 170 LEU A C 1
ATOM 1434 O O . LEU A 1 170 ? -7.095 18.689 -3.611 1.00 97.69 170 LEU A O 1
ATOM 1438 N N . ARG A 1 171 ? -9.018 19.517 -4.419 1.00 96.06 171 ARG A N 1
ATOM 1439 C CA . ARG A 1 171 ? -9.275 18.374 -5.311 1.00 96.06 171 ARG A CA 1
ATOM 1440 C C . ARG A 1 171 ? -8.126 18.125 -6.276 1.00 96.06 171 ARG A C 1
ATOM 1442 O O . ARG A 1 171 ? -7.630 17.002 -6.346 1.00 96.06 171 ARG A O 1
ATOM 1449 N N . THR A 1 172 ? -7.686 19.156 -6.993 1.00 96.12 172 THR A N 1
ATOM 1450 C CA . THR A 1 172 ? -6.568 19.040 -7.937 1.00 96.12 172 THR A CA 1
ATOM 1451 C C . THR A 1 172 ? -5.285 18.618 -7.226 1.00 96.12 172 THR A C 1
ATOM 1453 O O . THR A 1 172 ? -4.569 17.753 -7.728 1.00 96.12 172 THR A O 1
ATOM 1456 N N . PHE A 1 173 ? -5.014 19.158 -6.034 1.00 96.88 173 PHE A N 1
ATOM 1457 C CA . PHE A 1 173 ? -3.864 18.753 -5.227 1.00 96.88 173 PHE A CA 1
ATOM 1458 C C . PHE A 1 173 ? -3.928 17.270 -4.835 1.00 96.88 173 PHE A C 1
ATOM 1460 O O . PHE A 1 173 ? -2.986 16.529 -5.114 1.00 96.88 173 PHE A O 1
ATOM 1467 N N . LEU A 1 174 ? -5.044 16.810 -4.257 1.00 96.94 174 LEU A N 1
ATOM 1468 C CA . LEU A 1 174 ? -5.214 15.410 -3.859 1.00 96.94 174 LEU A CA 1
ATOM 1469 C C . LEU A 1 174 ? -5.094 14.470 -5.056 1.00 96.94 174 LEU A C 1
ATOM 1471 O O . LEU A 1 174 ? -4.422 13.445 -4.962 1.00 96.94 174 LEU A O 1
ATOM 1475 N N . MET A 1 175 ? -5.696 14.825 -6.192 1.00 95.62 175 MET A N 1
ATOM 1476 C CA . MET A 1 175 ? -5.632 13.998 -7.394 1.00 95.62 175 MET A CA 1
ATOM 1477 C C . MET A 1 175 ? -4.249 13.990 -8.044 1.00 95.62 175 MET A C 1
ATOM 1479 O O . MET A 1 175 ? -3.873 12.973 -8.618 1.00 95.62 175 MET A O 1
ATOM 1483 N N . ALA A 1 176 ? -3.463 15.059 -7.928 1.00 95.62 176 ALA A N 1
ATOM 1484 C CA . ALA A 1 176 ? -2.105 15.099 -8.465 1.00 95.62 176 ALA A CA 1
ATOM 1485 C C . ALA A 1 176 ? -1.061 14.461 -7.530 1.00 95.62 176 ALA A C 1
ATOM 1487 O O . ALA A 1 176 ? -0.098 13.881 -8.022 1.00 95.62 176 ALA A O 1
ATOM 1488 N N . ARG A 1 177 ? -1.218 14.575 -6.203 1.00 95.62 177 ARG A N 1
ATOM 1489 C CA . ARG A 1 177 ? -0.165 14.250 -5.215 1.00 95.62 177 ARG A CA 1
ATOM 1490 C C . ARG A 1 177 ? -0.518 13.136 -4.231 1.00 95.62 177 ARG A C 1
ATOM 1492 O O . ARG A 1 177 ? 0.378 12.478 -3.728 1.00 95.62 177 ARG A O 1
ATOM 1499 N N . MET A 1 178 ? -1.800 12.926 -3.938 1.00 95.75 178 MET A N 1
ATOM 1500 C CA . MET A 1 178 ? -2.276 11.979 -2.912 1.00 95.75 178 MET A CA 1
ATOM 1501 C C . MET A 1 178 ? -3.266 10.955 -3.484 1.00 95.75 178 MET A C 1
ATOM 1503 O O . MET A 1 178 ? -4.188 10.485 -2.806 1.00 95.75 178 MET A O 1
ATOM 1507 N N . SER A 1 179 ? -3.102 10.644 -4.768 1.00 95.25 179 SER A N 1
ATOM 1508 C CA . SER A 1 179 ? -3.898 9.659 -5.499 1.00 95.25 179 SER A CA 1
ATOM 1509 C C . SER A 1 179 ? -3.054 8.485 -5.984 1.00 95.25 179 SER A C 1
ATOM 1511 O O . SER A 1 179 ? -3.524 7.728 -6.826 1.00 95.25 179 SER A O 1
ATOM 1513 N N . ALA A 1 180 ? -1.818 8.349 -5.504 1.00 94.81 180 ALA A N 1
ATOM 1514 C CA . ALA A 1 180 ? -0.888 7.326 -5.944 1.00 94.81 180 ALA A CA 1
ATOM 1515 C C . ALA A 1 180 ? -0.057 6.784 -4.769 1.00 94.81 180 ALA A C 1
ATOM 1517 O O . ALA A 1 180 ? 0.348 7.559 -3.904 1.00 94.81 180 ALA A O 1
ATOM 1518 N N . LEU A 1 181 ? 0.202 5.475 -4.747 1.00 94.81 181 LEU A N 1
ATOM 1519 C CA . LEU A 1 181 ? 1.267 4.878 -3.937 1.00 94.81 181 LEU A CA 1
ATOM 1520 C C . LEU A 1 181 ? 2.565 4.983 -4.740 1.00 94.81 181 LEU A C 1
ATOM 1522 O O . LEU A 1 181 ? 2.680 4.380 -5.801 1.00 94.81 181 LEU A O 1
ATOM 1526 N N . ILE A 1 182 ? 3.496 5.800 -4.256 1.00 94.06 182 ILE A N 1
ATOM 1527 C CA . ILE A 1 182 ? 4.708 6.213 -4.972 1.00 94.06 182 ILE A CA 1
ATOM 1528 C C . ILE A 1 182 ? 5.912 6.192 -4.038 1.00 94.06 182 ILE A C 1
ATOM 1530 O O . ILE A 1 182 ? 5.772 6.275 -2.817 1.00 94.06 182 ILE A O 1
ATOM 1534 N N . ILE A 1 183 ? 7.091 6.100 -4.636 1.00 94.00 183 ILE A N 1
ATOM 1535 C CA . ILE A 1 183 ? 8.386 6.255 -3.980 1.00 94.00 183 ILE A CA 1
ATOM 1536 C C . ILE A 1 183 ? 8.875 7.695 -4.132 1.00 94.00 183 ILE A C 1
ATOM 1538 O O . ILE A 1 183 ? 9.313 8.296 -3.150 1.00 94.00 183 ILE A O 1
ATOM 1542 N N . ASP A 1 184 ? 8.801 8.244 -5.347 1.00 93.06 184 ASP A N 1
ATOM 1543 C CA . ASP A 1 184 ? 9.232 9.611 -5.622 1.00 93.06 184 ASP A CA 1
ATOM 1544 C C . ASP A 1 184 ? 8.157 10.611 -5.178 1.00 93.06 184 ASP A C 1
ATOM 1546 O O . ASP A 1 184 ? 7.091 10.721 -5.781 1.00 93.06 184 ASP A O 1
ATOM 1550 N N . LEU A 1 185 ? 8.445 11.367 -4.118 1.00 91.06 185 LEU A N 1
ATOM 1551 C CA . LEU A 1 185 ? 7.528 12.367 -3.567 1.00 91.06 185 LEU A CA 1
ATOM 1552 C C . LEU A 1 185 ? 7.350 13.589 -4.490 1.00 91.06 185 LEU A C 1
ATOM 1554 O O . LEU A 1 185 ? 6.370 14.330 -4.338 1.00 91.06 185 LEU A O 1
ATOM 1558 N N . ASP A 1 186 ? 8.245 13.790 -5.463 1.00 91.94 186 ASP A N 1
ATOM 1559 C CA . ASP A 1 186 ? 8.126 14.849 -6.465 1.00 91.94 186 ASP A CA 1
ATOM 1560 C C . ASP A 1 186 ? 7.212 14.473 -7.636 1.00 91.94 186 ASP A C 1
ATOM 1562 O O . ASP A 1 186 ? 6.785 15.369 -8.381 1.00 91.94 186 ASP A O 1
ATOM 1566 N N . TYR A 1 187 ? 6.784 13.213 -7.735 1.00 93.88 187 TYR A N 1
ATOM 1567 C CA . TYR A 1 187 ? 5.851 12.767 -8.762 1.00 93.88 187 TYR A CA 1
ATOM 1568 C C . TYR A 1 187 ? 4.490 13.478 -8.676 1.00 93.88 187 TYR A C 1
ATOM 1570 O O . TYR A 1 187 ? 3.934 13.763 -7.605 1.00 93.88 187 TYR A O 1
ATOM 1578 N N . ARG A 1 188 ? 3.935 13.777 -9.855 1.00 94.69 188 ARG A N 1
ATOM 1579 C CA . ARG A 1 188 ? 2.585 14.316 -10.033 1.00 94.69 188 ARG A CA 1
ATOM 1580 C C . ARG A 1 188 ? 1.818 13.452 -11.011 1.00 94.69 188 ARG A C 1
ATOM 1582 O O . ARG A 1 188 ? 2.200 13.330 -12.172 1.00 94.69 188 ARG A O 1
ATOM 1589 N N . ARG A 1 189 ? 0.681 12.929 -10.565 1.00 93.88 189 ARG A N 1
ATOM 1590 C CA . ARG A 1 189 ? -0.198 12.135 -11.413 1.00 93.88 189 ARG A CA 1
ATOM 1591 C C . ARG A 1 189 ? -0.849 13.014 -12.494 1.00 93.88 189 ARG A C 1
ATOM 1593 O O . ARG A 1 189 ? -1.508 13.997 -12.135 1.00 93.88 189 ARG A O 1
ATOM 1600 N N . PRO A 1 190 ? -0.717 12.672 -13.790 1.00 91.81 190 PRO A N 1
ATOM 1601 C CA . PRO A 1 190 ? -1.289 13.462 -14.879 1.00 91.81 190 PRO A CA 1
ATOM 1602 C C . PRO A 1 190 ? -2.809 13.611 -14.769 1.00 91.81 190 PRO A C 1
ATOM 1604 O O . PRO A 1 190 ? -3.507 12.663 -14.407 1.00 91.81 190 PRO A O 1
ATOM 1607 N N . GLU A 1 191 ? -3.335 14.780 -15.145 1.00 91.31 191 GLU A N 1
ATOM 1608 C CA . GLU A 1 191 ? -4.782 15.053 -15.140 1.00 91.31 191 GLU A CA 1
ATOM 1609 C C . GLU A 1 191 ? -5.568 14.079 -16.028 1.00 91.31 191 GLU A C 1
ATOM 1611 O O . GLU A 1 191 ? -6.655 13.623 -15.662 1.00 91.31 191 GLU A O 1
ATOM 1616 N N . SER A 1 192 ? -4.983 13.684 -17.163 1.00 88.88 192 SER A N 1
ATOM 1617 C CA . SER A 1 192 ? -5.560 12.702 -18.087 1.00 88.88 192 SER A CA 1
ATOM 1618 C C . SER A 1 192 ? -5.860 11.353 -17.428 1.00 88.88 192 SER A C 1
ATOM 1620 O O . SER A 1 192 ? -6.764 10.652 -17.880 1.00 88.88 192 SER A O 1
ATOM 1622 N N . SER A 1 193 ? -5.162 11.003 -16.343 1.00 86.06 193 SER A N 1
ATOM 1623 C CA . SER A 1 193 ? -5.355 9.738 -15.633 1.00 86.06 193 SER A CA 1
ATOM 1624 C C . SER A 1 193 ? -6.616 9.714 -14.769 1.00 86.06 193 SER A C 1
ATOM 1626 O O . SER A 1 193 ? -7.094 8.627 -14.457 1.00 86.06 193 SER A O 1
ATOM 1628 N N . TRP A 1 194 ? -7.150 10.872 -14.360 1.00 85.69 194 TRP A N 1
ATOM 1629 C CA . TRP A 1 194 ? -8.205 10.937 -13.339 1.00 85.69 194 TRP A CA 1
ATOM 1630 C C . TRP A 1 194 ? -9.419 11.800 -13.683 1.00 85.69 194 TRP A C 1
ATOM 1632 O O . TRP A 1 194 ? -10.453 11.667 -13.027 1.00 85.69 194 TRP A O 1
ATOM 1642 N N . LYS A 1 195 ? -9.342 12.651 -14.711 1.00 80.00 195 LYS A N 1
ATOM 1643 C CA . LYS A 1 195 ? -10.413 13.602 -15.056 1.00 80.00 195 LYS A CA 1
ATOM 1644 C C . LYS A 1 195 ? -11.776 12.941 -15.315 1.00 80.00 195 LYS A C 1
ATOM 1646 O O . LYS A 1 195 ? -12.794 13.485 -14.904 1.00 80.00 195 LYS A O 1
ATOM 1651 N N . ASN A 1 196 ? -11.789 11.747 -15.917 1.00 75.44 196 ASN A N 1
ATOM 1652 C CA . ASN A 1 196 ? -13.007 11.074 -16.395 1.00 75.44 196 ASN A CA 1
ATOM 1653 C C . ASN A 1 196 ? -13.138 9.619 -15.901 1.00 75.44 196 ASN A C 1
ATOM 1655 O O . ASN A 1 196 ? -13.571 8.748 -16.652 1.00 75.44 196 ASN A O 1
ATOM 1659 N N . VAL A 1 197 ? -12.728 9.327 -14.660 1.00 82.62 197 VAL A N 1
ATOM 1660 C CA . VAL A 1 197 ? -12.764 7.954 -14.120 1.00 82.62 197 VAL A CA 1
ATOM 1661 C C . VAL A 1 197 ? -13.766 7.838 -12.972 1.00 82.62 197 VAL A C 1
ATOM 1663 O O . VAL A 1 197 ? -13.438 8.066 -11.808 1.00 82.62 197 VAL A O 1
ATOM 1666 N N . GLU A 1 198 ? -15.013 7.491 -13.299 1.00 83.75 198 GLU A N 1
ATOM 1667 C CA . GLU A 1 198 ? -16.113 7.384 -12.324 1.00 83.75 198 GLU A CA 1
ATOM 1668 C C . GLU A 1 198 ? -15.849 6.333 -11.239 1.00 83.75 198 GLU A C 1
ATOM 1670 O O . GLU A 1 198 ? -16.069 6.603 -10.058 1.00 83.75 198 GLU A O 1
ATOM 1675 N N . ASP A 1 199 ? -15.261 5.192 -11.611 1.00 88.88 199 ASP A N 1
ATOM 1676 C CA . ASP A 1 199 ? -14.902 4.111 -10.681 1.00 88.88 199 ASP A CA 1
ATOM 1677 C C . ASP A 1 199 ? -14.008 4.580 -9.521 1.00 88.88 199 ASP A C 1
ATOM 1679 O O . ASP A 1 199 ? -14.018 3.984 -8.441 1.00 88.88 199 ASP A O 1
ATOM 1683 N N . TRP A 1 200 ? -13.210 5.634 -9.718 1.00 92.44 200 TRP A N 1
ATOM 1684 C CA . TRP A 1 200 ? -12.349 6.168 -8.661 1.00 92.44 200 TRP A CA 1
ATOM 1685 C C . TRP A 1 200 ? -13.137 6.978 -7.646 1.00 92.44 200 TRP A C 1
ATOM 1687 O O . TRP A 1 200 ? -12.843 6.887 -6.459 1.00 92.44 200 TRP A O 1
ATOM 1697 N N . LYS A 1 201 ? -14.158 7.722 -8.089 1.00 92.81 201 LYS A N 1
ATOM 1698 C CA . LYS A 1 201 ? -15.045 8.471 -7.188 1.00 92.81 201 LYS A CA 1
ATOM 1699 C C . LYS A 1 201 ? -15.784 7.514 -6.256 1.00 92.81 201 LYS A C 1
ATOM 1701 O O . LYS A 1 201 ? -15.867 7.776 -5.062 1.00 92.81 201 LYS A O 1
ATOM 1706 N N . ILE A 1 202 ? -16.250 6.378 -6.785 1.00 95.06 202 ILE A N 1
ATOM 1707 C CA . ILE A 1 202 ? -16.919 5.338 -5.990 1.00 95.06 202 ILE A CA 1
ATOM 1708 C C . ILE A 1 202 ? -15.947 4.740 -4.966 1.00 95.06 202 ILE A C 1
ATOM 1710 O O . ILE A 1 202 ? -16.269 4.659 -3.786 1.00 95.06 202 ILE A O 1
ATOM 1714 N N . GLN A 1 203 ? -14.739 4.352 -5.387 1.00 96.81 203 GLN A N 1
ATOM 1715 C CA . GLN A 1 203 ? -13.738 3.799 -4.467 1.00 96.81 203 GLN A CA 1
ATOM 1716 C C . GLN A 1 203 ? -13.296 4.801 -3.394 1.00 96.81 203 GLN A C 1
ATOM 1718 O O . GLN A 1 203 ? -13.110 4.427 -2.241 1.00 96.81 203 GLN A O 1
ATOM 1723 N N . GLU A 1 204 ? -13.131 6.068 -3.762 1.00 97.00 204 GLU A N 1
ATOM 1724 C CA . GLU A 1 204 ? -12.802 7.142 -2.832 1.00 97.00 204 GLU A CA 1
ATOM 1725 C C . GLU A 1 204 ? -13.917 7.383 -1.813 1.00 97.00 204 GLU A C 1
ATOM 1727 O O . GLU A 1 204 ? -13.632 7.513 -0.623 1.00 97.00 204 GLU A O 1
ATOM 1732 N N . PHE A 1 205 ? -15.174 7.391 -2.263 1.00 97.31 205 PHE A N 1
ATOM 1733 C CA . PHE A 1 205 ? -16.336 7.481 -1.385 1.00 97.31 205 PHE A CA 1
ATOM 1734 C C . PHE A 1 205 ? -16.396 6.300 -0.410 1.00 97.31 205 PHE A C 1
ATOM 1736 O O . PHE A 1 205 ? -16.568 6.508 0.786 1.00 97.31 205 PHE A O 1
ATOM 1743 N N . LEU A 1 206 ? -16.197 5.071 -0.891 1.00 98.19 206 LEU A N 1
ATOM 1744 C CA . LEU A 1 206 ? -16.218 3.879 -0.040 1.00 98.19 206 LEU A CA 1
ATOM 1745 C C . LEU A 1 206 ? -15.062 3.863 0.966 1.00 98.19 206 LEU A C 1
ATOM 1747 O O . LEU A 1 206 ? -15.274 3.504 2.119 1.00 98.19 206 LEU A O 1
ATOM 1751 N N . ALA A 1 207 ? -13.863 4.302 0.575 1.00 98.25 207 ALA A N 1
ATOM 1752 C CA . ALA A 1 207 ? -12.745 4.463 1.504 1.00 98.25 207 ALA A CA 1
ATOM 1753 C C . ALA A 1 207 ? -13.047 5.525 2.580 1.00 98.25 207 ALA A C 1
ATOM 1755 O O . ALA A 1 207 ? -12.798 5.289 3.760 1.00 98.25 207 ALA A O 1
ATOM 1756 N N . CYS A 1 208 ? -13.641 6.662 2.194 1.00 98.50 208 CYS A N 1
ATOM 1757 C CA . CYS A 1 208 ? -14.118 7.684 3.132 1.00 98.50 208 CYS A CA 1
ATOM 1758 C C . CYS A 1 208 ? -15.161 7.111 4.107 1.00 98.50 208 CYS A C 1
ATOM 1760 O O . CYS A 1 208 ? -15.020 7.256 5.321 1.00 98.50 208 CYS A O 1
ATOM 1762 N N . LEU A 1 209 ? -16.156 6.384 3.588 1.00 98.50 209 LEU A N 1
ATOM 1763 C CA . LEU A 1 209 ? -17.199 5.749 4.390 1.00 98.50 209 LEU A CA 1
ATOM 1764 C C . LEU A 1 209 ? -16.612 4.749 5.393 1.00 98.50 209 LEU A C 1
ATOM 1766 O O . LEU A 1 209 ? -16.966 4.794 6.566 1.00 98.50 209 LEU A O 1
ATOM 1770 N N . VAL A 1 210 ? -15.690 3.881 4.965 1.00 98.31 210 VAL A N 1
ATOM 1771 C CA . VAL A 1 210 ? -15.014 2.929 5.862 1.00 98.31 210 VAL A CA 1
ATOM 1772 C C . VAL A 1 210 ? -14.213 3.664 6.938 1.00 98.31 210 VAL A C 1
ATOM 1774 O O . VAL A 1 210 ? -14.294 3.287 8.107 1.00 98.31 210 VAL A O 1
ATOM 1777 N N . ALA A 1 211 ? -13.502 4.740 6.587 1.00 98.12 211 ALA A N 1
ATOM 1778 C CA . ALA A 1 211 ? -12.765 5.545 7.559 1.00 98.12 211 ALA A CA 1
ATOM 1779 C C . ALA A 1 211 ? -13.698 6.163 8.613 1.00 98.12 211 ALA A C 1
ATOM 1781 O O . ALA A 1 211 ? -13.427 6.072 9.811 1.00 98.12 211 ALA A O 1
ATOM 1782 N N . TRP A 1 212 ? -14.820 6.746 8.188 1.00 98.44 212 TRP A N 1
ATOM 1783 C CA . TRP A 1 212 ? -15.813 7.326 9.094 1.00 98.44 212 TRP A CA 1
ATOM 1784 C C . TRP A 1 212 ? -16.531 6.287 9.944 1.00 98.44 212 TRP A C 1
ATOM 1786 O O . TRP A 1 212 ? -16.735 6.534 11.128 1.00 98.44 212 TRP A O 1
ATOM 1796 N N . VAL A 1 213 ? -16.873 5.121 9.392 1.00 97.94 213 VAL A N 1
ATOM 1797 C CA . VAL A 1 213 ? -17.448 4.017 10.173 1.00 97.94 213 VAL A CA 1
ATOM 1798 C C . VAL A 1 213 ? -16.456 3.559 11.239 1.00 97.94 213 VAL A C 1
ATOM 1800 O O . VAL A 1 213 ? -16.843 3.390 12.391 1.00 97.94 213 VAL A O 1
ATOM 1803 N N . PHE A 1 214 ? -15.175 3.414 10.896 1.00 95.81 214 PHE A N 1
ATOM 1804 C CA . PHE A 1 214 ? -14.149 2.970 11.838 1.00 95.81 214 PHE A CA 1
ATOM 1805 C C . PHE A 1 214 ? -13.899 3.993 12.961 1.00 95.81 214 PHE A C 1
ATOM 1807 O O . PHE A 1 214 ? -13.920 3.644 14.147 1.00 95.81 214 PHE A O 1
ATOM 1814 N N . ILE A 1 215 ? -13.742 5.273 12.605 1.00 97.06 215 ILE A N 1
ATOM 1815 C CA . ILE A 1 215 ? -13.584 6.376 13.567 1.00 97.06 215 ILE A CA 1
ATOM 1816 C C . ILE A 1 215 ? -14.851 6.526 14.420 1.00 97.06 215 ILE A C 1
ATOM 1818 O O . ILE A 1 215 ? -14.770 6.553 15.647 1.00 97.06 215 ILE A O 1
ATOM 1822 N N . GLY A 1 216 ? -16.025 6.569 13.788 1.00 97.81 216 GLY A N 1
ATOM 1823 C CA . GLY A 1 216 ? -17.319 6.731 14.446 1.00 97.81 216 GLY A CA 1
ATOM 1824 C C . GLY A 1 216 ? -17.636 5.589 15.406 1.00 97.81 216 GLY A C 1
ATOM 1825 O O . GLY A 1 216 ? -18.030 5.849 16.539 1.00 97.81 216 GLY A O 1
ATOM 1826 N N . ALA A 1 217 ? -17.381 4.336 15.016 1.00 97.44 217 ALA A N 1
ATOM 1827 C CA . ALA A 1 217 ? -17.543 3.178 15.896 1.00 97.44 217 ALA A CA 1
ATOM 1828 C C . ALA A 1 217 ? -16.609 3.242 17.115 1.00 97.44 217 ALA A C 1
ATOM 1830 O O . ALA A 1 217 ? -16.999 2.820 18.205 1.00 97.44 217 ALA A O 1
ATOM 1831 N N . THR A 1 218 ? -15.399 3.791 16.956 1.00 96.31 218 THR A N 1
ATOM 1832 C CA . THR A 1 218 ? -14.472 3.995 18.080 1.00 96.31 218 THR A CA 1
ATOM 1833 C C . THR A 1 218 ? -14.967 5.093 19.020 1.00 96.31 218 THR A C 1
ATOM 1835 O O . THR A 1 218 ? -15.013 4.893 20.233 1.00 96.31 218 THR A O 1
ATOM 1838 N N . VAL A 1 219 ? -15.390 6.241 18.478 1.00 97.12 219 VAL A N 1
ATOM 1839 C CA . VAL A 1 219 ? -15.934 7.366 19.265 1.00 97.12 219 VAL A CA 1
ATOM 1840 C C . VAL A 1 219 ? -17.213 6.959 20.002 1.00 97.12 219 VAL A C 1
ATOM 1842 O O . VAL A 1 219 ? -17.375 7.271 21.180 1.00 97.12 219 VAL A O 1
ATOM 1845 N N . ALA A 1 220 ? -18.085 6.197 19.341 1.00 97.69 220 ALA A N 1
ATOM 1846 C CA . ALA A 1 220 ? -19.308 5.643 19.917 1.00 97.69 220 ALA A CA 1
ATOM 1847 C C . ALA A 1 220 ? -19.058 4.479 20.896 1.00 97.69 220 ALA A C 1
ATOM 1849 O O . ALA A 1 220 ? -20.013 3.941 21.450 1.00 97.69 220 ALA A O 1
ATOM 1850 N N . LYS A 1 221 ? -17.794 4.079 21.116 1.00 96.12 221 LYS A N 1
ATOM 1851 C CA . LYS A 1 221 ? -17.384 2.963 21.989 1.00 96.12 221 LYS A CA 1
ATOM 1852 C C . LYS A 1 221 ? -17.970 1.600 21.591 1.00 96.12 221 LYS A C 1
ATOM 1854 O O . LYS A 1 221 ? -18.020 0.692 22.415 1.00 96.12 221 LYS A O 1
ATOM 1859 N N . ILE A 1 222 ? -18.376 1.441 20.329 1.00 96.81 222 ILE A N 1
ATOM 1860 C CA . ILE A 1 222 ? -18.794 0.152 19.755 1.00 96.81 222 ILE A CA 1
ATOM 1861 C C . ILE A 1 222 ? -17.571 -0.756 19.589 1.00 96.81 222 ILE A C 1
ATOM 1863 O O . ILE A 1 222 ? -17.644 -1.956 19.846 1.00 96.81 222 ILE A O 1
ATOM 1867 N N . ILE A 1 223 ? -16.436 -0.174 19.192 1.00 94.69 223 ILE A N 1
ATOM 1868 C CA . ILE A 1 223 ? -15.134 -0.845 19.180 1.00 94.69 223 ILE A CA 1
ATOM 1869 C C . ILE A 1 223 ? -14.174 -0.151 20.153 1.00 94.69 223 ILE A C 1
ATOM 1871 O O . ILE A 1 223 ? -14.234 1.071 20.314 1.00 94.69 223 ILE A O 1
ATOM 1875 N N . PRO A 1 224 ? -13.282 -0.902 20.822 1.00 94.75 224 PRO A N 1
ATOM 1876 C CA . PRO A 1 224 ? -12.347 -0.316 21.771 1.00 94.75 224 PRO A CA 1
ATOM 1877 C C . PRO A 1 224 ? -11.283 0.513 21.042 1.00 94.75 224 PRO A C 1
ATOM 1879 O O . PRO A 1 224 ? -10.818 0.131 19.971 1.00 94.75 224 PRO A O 1
ATOM 1882 N N . ALA A 1 225 ? -10.822 1.608 21.652 1.00 94.94 225 ALA A N 1
ATOM 1883 C CA . ALA A 1 225 ? -9.816 2.495 21.052 1.00 94.94 225 ALA A CA 1
ATOM 1884 C C . ALA A 1 225 ? -8.489 1.790 20.708 1.00 94.94 225 ALA A C 1
ATOM 1886 O O . ALA A 1 225 ? -7.804 2.184 19.764 1.00 94.94 225 ALA A O 1
ATOM 1887 N N . ILE A 1 226 ? -8.156 0.698 21.411 1.00 95.94 226 ILE A N 1
ATOM 1888 C CA . ILE A 1 226 ? -7.003 -0.155 21.086 1.00 95.94 226 ILE A CA 1
ATOM 1889 C C . ILE A 1 226 ? -7.080 -0.730 19.662 1.00 95.94 226 ILE A C 1
ATOM 1891 O O . ILE A 1 226 ? -6.045 -1.020 19.070 1.00 95.94 226 ILE A O 1
ATOM 1895 N N . ALA A 1 227 ? -8.277 -0.841 19.076 1.00 96.81 227 ALA A N 1
ATOM 1896 C CA . ALA A 1 227 ? -8.453 -1.267 17.693 1.00 96.81 227 ALA A CA 1
ATOM 1897 C C . ALA A 1 227 ? -7.825 -0.288 16.697 1.00 96.81 227 ALA A C 1
ATOM 1899 O O . ALA A 1 227 ? -7.180 -0.740 15.753 1.00 96.81 227 ALA A O 1
ATOM 1900 N N . LEU A 1 228 ? -7.939 1.028 16.925 1.00 95.69 228 LEU A N 1
ATOM 1901 C CA . LEU A 1 228 ? -7.267 2.036 16.095 1.00 95.69 228 LEU A CA 1
ATOM 1902 C C . LEU A 1 228 ? -5.745 1.910 16.205 1.00 95.69 228 LEU A C 1
ATOM 1904 O O . LEU A 1 228 ? -5.043 1.968 15.198 1.00 95.69 228 LEU A O 1
ATOM 1908 N N . PHE A 1 229 ? -5.239 1.709 17.424 1.00 96.56 229 PHE A N 1
ATOM 1909 C CA . PHE A 1 229 ? -3.806 1.558 17.668 1.00 96.56 229 PHE A CA 1
ATOM 1910 C C . PHE A 1 229 ? -3.244 0.295 17.006 1.00 96.56 229 PHE A C 1
ATOM 1912 O O . PHE A 1 229 ? -2.260 0.373 16.275 1.00 96.56 229 PHE A O 1
ATOM 1919 N N . LEU A 1 230 ? -3.892 -0.859 17.191 1.00 98.19 230 LEU A N 1
ATOM 1920 C CA . LEU A 1 230 ? -3.465 -2.109 16.561 1.00 98.19 230 LEU A CA 1
ATOM 1921 C C . LEU A 1 230 ? -3.602 -2.056 15.037 1.00 98.19 230 LEU A C 1
ATOM 1923 O O . LEU A 1 230 ? -2.718 -2.550 14.337 1.00 98.19 230 LEU A O 1
ATOM 1927 N N . TRP A 1 231 ? -4.656 -1.419 14.513 1.00 98.38 231 TRP A N 1
ATOM 1928 C CA . TRP A 1 231 ? -4.794 -1.163 13.077 1.00 98.38 231 TRP A CA 1
ATOM 1929 C C . TRP A 1 231 ? -3.621 -0.337 12.550 1.00 98.38 231 TRP A C 1
ATOM 1931 O O . TRP A 1 231 ? -3.026 -0.705 11.537 1.00 98.38 231 TRP A O 1
ATOM 1941 N N . TYR A 1 232 ? -3.238 0.729 13.259 1.00 98.50 232 TYR A N 1
ATOM 1942 C CA . TYR A 1 232 ? -2.076 1.540 12.907 1.00 98.50 232 TYR A CA 1
ATOM 1943 C C . TYR A 1 232 ? -0.789 0.708 12.924 1.00 98.50 232 TYR A C 1
ATOM 1945 O O . TYR A 1 232 ? -0.054 0.731 11.940 1.00 98.50 232 TYR A O 1
ATOM 1953 N N . CYS A 1 233 ? -0.539 -0.071 13.982 1.00 98.44 233 CYS A N 1
ATOM 1954 C CA . CYS A 1 233 ? 0.651 -0.919 14.083 1.00 98.44 233 CYS A CA 1
ATOM 1955 C C . CYS A 1 233 ? 0.748 -1.915 12.922 1.00 98.44 233 CYS A C 1
ATOM 1957 O O . CYS A 1 233 ? 1.787 -2.001 12.273 1.00 98.44 233 CYS A O 1
ATOM 1959 N N . VAL A 1 234 ? -0.334 -2.639 12.628 1.00 98.75 234 VAL A N 1
ATOM 1960 C CA . VAL A 1 234 ? -0.370 -3.609 11.524 1.00 98.75 234 VAL A CA 1
ATOM 1961 C C . VAL A 1 234 ? -0.175 -2.916 10.177 1.00 98.75 234 VAL A C 1
ATOM 1963 O O . VAL A 1 234 ? 0.636 -3.369 9.373 1.00 98.75 234 VAL A O 1
ATOM 1966 N N . SER A 1 235 ? -0.850 -1.786 9.949 1.00 98.69 235 SER A N 1
ATOM 1967 C CA . SER A 1 235 ? -0.708 -1.004 8.714 1.00 98.69 235 SER A CA 1
ATOM 1968 C C . SER A 1 235 ? 0.723 -0.497 8.527 1.00 98.69 235 SER A C 1
ATOM 1970 O O . SER A 1 235 ? 1.296 -0.646 7.451 1.00 98.69 235 SER A O 1
ATOM 1972 N N . ALA A 1 236 ? 1.326 0.065 9.575 1.00 98.69 236 ALA A N 1
ATOM 1973 C CA . ALA A 1 236 ? 2.693 0.571 9.541 1.00 98.69 236 ALA A CA 1
ATOM 1974 C C . ALA A 1 236 ? 3.704 -0.550 9.263 1.00 98.69 236 ALA A C 1
ATOM 1976 O O . ALA A 1 236 ? 4.600 -0.368 8.446 1.00 98.69 236 ALA A O 1
ATOM 1977 N N . LEU A 1 237 ? 3.529 -1.732 9.866 1.00 98.56 237 LEU A N 1
ATOM 1978 C CA . LEU A 1 237 ? 4.376 -2.897 9.592 1.00 98.56 237 LEU A CA 1
ATOM 1979 C C . LEU A 1 237 ? 4.227 -3.390 8.145 1.00 98.56 237 LEU A C 1
ATOM 1981 O O . LEU A 1 237 ? 5.234 -3.669 7.499 1.00 98.56 237 LEU A O 1
ATOM 1985 N N . ILE A 1 238 ? 3.003 -3.433 7.606 1.00 98.62 238 ILE A N 1
ATOM 1986 C CA . ILE A 1 238 ? 2.743 -3.753 6.190 1.00 98.62 238 ILE A CA 1
ATOM 1987 C C . ILE A 1 238 ? 3.503 -2.787 5.273 1.00 98.62 238 ILE A C 1
ATOM 1989 O O . ILE A 1 238 ? 4.221 -3.234 4.375 1.00 98.62 238 ILE A O 1
ATOM 1993 N N . PHE A 1 239 ? 3.394 -1.474 5.503 1.00 98.44 239 PHE A N 1
ATOM 1994 C CA . PHE A 1 239 ? 4.110 -0.486 4.692 1.00 98.44 239 PHE A CA 1
ATOM 1995 C C . PHE A 1 239 ? 5.624 -0.555 4.889 1.00 98.44 239 PHE A C 1
ATOM 1997 O O . PHE A 1 239 ? 6.348 -0.415 3.910 1.00 98.44 239 PHE A O 1
ATOM 2004 N N . MET A 1 240 ? 6.114 -0.814 6.101 1.00 98.06 240 MET A N 1
ATOM 2005 C CA . MET A 1 240 ? 7.545 -0.954 6.376 1.00 98.06 240 MET A CA 1
ATOM 2006 C C . MET A 1 240 ? 8.143 -2.145 5.622 1.00 98.06 240 MET A C 1
ATOM 2008 O O . MET A 1 240 ? 9.164 -1.996 4.948 1.00 98.06 240 MET A O 1
ATOM 2012 N N . VAL A 1 241 ? 7.498 -3.316 5.682 1.00 97.44 241 VAL A N 1
ATOM 2013 C CA . VAL A 1 241 ? 7.931 -4.496 4.916 1.00 97.44 241 VAL A CA 1
ATOM 2014 C C . VAL A 1 241 ? 7.838 -4.212 3.418 1.00 97.44 241 VAL A C 1
ATOM 2016 O O . VAL A 1 241 ? 8.762 -4.551 2.679 1.00 97.44 241 VAL A O 1
ATOM 2019 N N . ASN A 1 242 ? 6.791 -3.510 2.966 1.00 97.25 242 ASN A N 1
ATOM 2020 C CA . ASN A 1 242 ? 6.697 -3.082 1.573 1.00 97.25 242 ASN A CA 1
ATOM 2021 C C . ASN A 1 242 ? 7.846 -2.153 1.165 1.00 97.25 242 ASN A C 1
ATOM 2023 O O . ASN A 1 242 ? 8.414 -2.342 0.100 1.00 97.25 242 ASN A O 1
ATOM 2027 N N . SER A 1 243 ? 8.226 -1.190 2.003 1.00 96.88 243 SER A N 1
ATOM 2028 C CA . SER A 1 243 ? 9.351 -0.290 1.743 1.00 96.88 243 SER A CA 1
ATOM 2029 C C . SER A 1 243 ? 10.672 -1.047 1.626 1.00 96.88 243 SER A C 1
ATOM 2031 O O . SER A 1 243 ? 11.462 -0.766 0.727 1.00 96.88 243 SER A O 1
ATOM 2033 N N . ILE A 1 244 ? 10.903 -2.050 2.479 1.00 95.81 244 ILE A N 1
ATOM 2034 C CA . ILE A 1 244 ? 12.079 -2.930 2.375 1.00 95.81 244 ILE A CA 1
ATOM 2035 C C . ILE A 1 244 ? 12.038 -3.725 1.064 1.00 95.81 244 ILE A C 1
ATOM 2037 O O . ILE A 1 244 ? 13.032 -3.760 0.338 1.00 95.81 244 ILE A O 1
ATOM 2041 N N . ARG A 1 245 ? 10.883 -4.316 0.728 1.00 95.56 245 ARG A N 1
ATOM 2042 C CA . ARG A 1 245 ? 10.670 -5.022 -0.543 1.00 95.56 245 ARG A CA 1
ATOM 2043 C C . ARG A 1 245 ? 10.979 -4.124 -1.737 1.00 95.56 245 ARG A C 1
ATOM 2045 O O . ARG A 1 245 ? 11.708 -4.533 -2.632 1.00 95.56 245 ARG A O 1
ATOM 2052 N N . THR A 1 246 ? 10.449 -2.909 -1.737 1.00 94.88 246 THR A N 1
ATOM 2053 C CA . THR A 1 246 ? 10.643 -1.916 -2.791 1.00 94.88 246 THR A CA 1
ATOM 2054 C C . THR A 1 246 ? 12.119 -1.590 -2.986 1.00 94.88 246 THR A C 1
ATOM 2056 O O . THR A 1 246 ? 12.603 -1.612 -4.114 1.00 94.88 246 THR A O 1
ATOM 2059 N N . LEU A 1 247 ? 12.869 -1.365 -1.905 1.00 95.06 247 LEU A N 1
ATOM 2060 C CA . LEU A 1 247 ? 14.312 -1.108 -1.972 1.00 95.06 247 LEU A CA 1
ATOM 2061 C C . LEU A 1 247 ? 15.112 -2.282 -2.556 1.00 95.06 247 LEU A C 1
ATOM 2063 O O . LEU A 1 247 ? 16.193 -2.065 -3.093 1.00 95.06 247 LEU A O 1
ATOM 2067 N N . ALA A 1 248 ? 14.588 -3.505 -2.453 1.00 93.56 248 ALA A N 1
ATOM 2068 C CA . ALA A 1 248 ? 15.212 -4.712 -2.981 1.00 93.56 248 ALA A CA 1
ATOM 2069 C C . ALA A 1 248 ? 14.712 -5.109 -4.381 1.00 93.56 248 ALA A C 1
ATOM 2071 O O . ALA A 1 248 ? 15.264 -6.037 -4.962 1.00 93.56 248 ALA A O 1
ATOM 2072 N N . ALA A 1 249 ? 13.677 -4.449 -4.910 1.00 93.19 249 ALA A N 1
ATOM 2073 C CA . ALA A 1 249 ? 13.058 -4.801 -6.189 1.00 93.19 249 ALA A CA 1
ATOM 2074 C C . ALA A 1 249 ? 13.915 -4.410 -7.401 1.00 93.19 249 ALA A C 1
ATOM 2076 O O . ALA A 1 249 ? 13.873 -5.077 -8.435 1.00 93.19 249 ALA A O 1
ATOM 2077 N N . HIS A 1 250 ? 14.705 -3.344 -7.257 1.00 93.81 250 HIS A N 1
ATOM 2078 C CA . HIS A 1 250 ? 15.526 -2.779 -8.318 1.00 93.81 250 HIS A CA 1
ATOM 2079 C C . HIS A 1 250 ? 16.905 -2.382 -7.792 1.00 93.81 250 HIS A C 1
ATOM 2081 O O . HIS A 1 250 ? 17.102 -2.180 -6.592 1.00 93.81 250 HIS A O 1
ATOM 2087 N N . ARG A 1 251 ? 17.875 -2.243 -8.696 1.00 92.69 251 ARG A N 1
ATOM 2088 C CA . ARG A 1 251 ? 19.212 -1.728 -8.374 1.00 92.69 251 ARG A CA 1
ATOM 2089 C C . ARG A 1 251 ? 19.203 -0.209 -8.220 1.00 92.69 251 ARG A C 1
ATOM 2091 O O . ARG A 1 251 ? 20.069 0.323 -7.528 1.00 92.69 251 ARG A O 1
ATOM 2098 N N . TYR A 1 252 ? 18.225 0.475 -8.819 1.00 92.31 252 TYR A N 1
ATOM 2099 C CA . TYR A 1 252 ? 18.047 1.927 -8.756 1.00 92.31 252 TYR A CA 1
ATOM 2100 C C . TYR A 1 252 ? 19.275 2.711 -9.248 1.00 92.31 252 TYR A C 1
ATOM 2102 O O . TYR A 1 252 ? 19.625 3.754 -8.682 1.00 92.31 252 TYR A O 1
ATOM 2110 N N . GLN A 1 253 ? 19.952 2.196 -10.281 1.00 88.31 253 GLN A N 1
ATOM 2111 C CA . GLN A 1 253 ? 21.236 2.724 -10.767 1.00 88.31 253 GLN A CA 1
ATOM 2112 C C . GLN A 1 253 ? 21.124 3.680 -11.959 1.00 88.31 253 GLN A C 1
ATOM 2114 O O . GLN A 1 253 ? 22.131 4.283 -12.315 1.00 88.31 253 GLN A O 1
ATOM 2119 N N . ASN A 1 254 ? 19.940 3.849 -12.556 1.00 87.00 254 ASN A N 1
ATOM 2120 C CA . ASN A 1 254 ? 19.726 4.754 -13.689 1.00 87.00 254 ASN A CA 1
ATOM 2121 C C . ASN A 1 254 ? 20.072 6.219 -13.342 1.00 87.00 254 ASN A C 1
ATOM 2123 O O . ASN A 1 254 ? 19.361 6.825 -12.527 1.00 87.00 254 ASN A O 1
ATOM 2127 N N . PRO A 1 255 ? 21.133 6.800 -13.933 1.00 72.81 255 PRO A N 1
ATOM 2128 C CA . PRO A 1 255 ? 21.472 8.199 -13.741 1.00 72.81 255 PRO A CA 1
ATOM 2129 C C . PRO A 1 255 ? 20.580 9.104 -14.605 1.00 72.81 255 PRO A C 1
ATOM 2131 O O . PRO A 1 255 ? 20.235 8.780 -15.737 1.00 72.81 255 PRO A O 1
ATOM 2134 N N . GLU A 1 256 ? 20.224 10.265 -14.054 1.00 61.06 256 GLU A N 1
ATOM 2135 C CA . GLU A 1 256 ? 19.589 11.382 -14.778 1.00 61.06 256 GLU A CA 1
ATOM 2136 C C . GLU A 1 256 ? 18.195 11.142 -15.376 1.00 61.06 256 GLU A C 1
ATOM 2138 O O . GLU A 1 256 ? 17.830 11.777 -16.357 1.00 61.06 256 GLU A O 1
ATOM 2143 N N . GLU A 1 257 ? 17.371 10.290 -14.763 1.00 66.94 257 GLU A N 1
ATOM 2144 C CA . GLU A 1 257 ? 15.939 10.192 -15.105 1.00 66.94 257 GLU A CA 1
ATOM 2145 C C . GLU A 1 257 ? 15.667 9.945 -16.608 1.00 66.94 257 GLU A C 1
ATOM 2147 O O . GLU A 1 257 ? 14.636 10.355 -17.156 1.00 66.94 257 GLU A O 1
ATOM 2152 N N . ASN A 1 258 ? 16.619 9.298 -17.284 1.00 77.38 258 ASN A N 1
ATOM 2153 C CA . ASN A 1 258 ? 16.591 9.049 -18.716 1.00 77.38 258 ASN A CA 1
ATOM 2154 C C . ASN A 1 258 ? 15.871 7.739 -19.035 1.00 77.38 258 ASN A C 1
ATOM 2156 O O . ASN A 1 258 ? 15.843 6.800 -18.240 1.00 77.38 258 ASN A O 1
ATOM 2160 N N . VAL A 1 259 ? 15.291 7.670 -20.234 1.00 85.69 259 VAL A N 1
ATOM 2161 C CA . VAL A 1 259 ? 14.597 6.472 -20.719 1.00 85.69 259 VAL A CA 1
ATOM 2162 C C . VAL A 1 259 ? 15.590 5.316 -20.855 1.00 85.69 259 VAL A C 1
ATOM 2164 O O . VAL A 1 259 ? 16.565 5.414 -21.596 1.00 85.69 259 VAL A O 1
ATOM 2167 N N . MET A 1 260 ? 15.312 4.197 -20.186 1.00 86.25 260 MET A N 1
ATOM 2168 C CA . MET A 1 260 ? 16.098 2.966 -20.314 1.00 86.25 260 MET A CA 1
ATOM 2169 C C . MET A 1 260 ? 15.571 2.085 -21.452 1.00 86.25 260 MET A C 1
ATOM 2171 O O . MET A 1 260 ? 14.369 2.035 -21.717 1.00 86.25 260 MET A O 1
ATOM 2175 N N . SER A 1 261 ? 16.458 1.335 -22.109 1.00 87.88 261 SER A N 1
ATOM 2176 C CA . SER A 1 261 ? 16.052 0.242 -22.999 1.00 87.88 261 SER A CA 1
ATOM 2177 C C . SER A 1 261 ? 15.409 -0.901 -22.197 1.00 87.88 261 SER A C 1
ATOM 2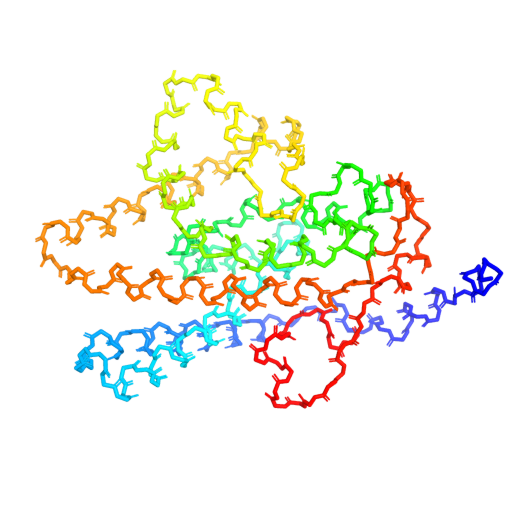179 O O . SER A 1 261 ? 15.676 -1.060 -21.005 1.00 87.88 261 SER A O 1
ATOM 2181 N N . HIS A 1 262 ? 14.582 -1.732 -22.838 1.00 86.44 262 HIS A N 1
ATOM 2182 C CA . HIS A 1 262 ? 13.992 -2.904 -22.178 1.00 86.44 262 HIS A CA 1
ATOM 2183 C C . HIS A 1 262 ? 15.033 -3.865 -21.560 1.00 86.44 262 HIS A C 1
ATOM 2185 O O . HIS A 1 262 ? 14.838 -4.263 -20.413 1.00 86.44 262 HIS A O 1
ATOM 2191 N N . PRO A 1 263 ? 16.157 -4.203 -22.230 1.00 88.19 263 PRO A N 1
ATOM 2192 C CA . PRO A 1 263 ? 17.242 -4.959 -21.600 1.00 88.19 263 PRO A CA 1
ATOM 2193 C C . PRO A 1 263 ? 17.786 -4.309 -20.325 1.00 88.19 263 PRO A C 1
ATOM 2195 O O . PRO A 1 263 ? 17.994 -4.987 -19.321 1.00 88.19 263 PRO A O 1
ATOM 2198 N N . ASN A 1 264 ? 17.964 -2.986 -20.330 1.00 87.81 264 ASN A N 1
ATOM 2199 C CA . ASN A 1 264 ? 18.465 -2.269 -19.162 1.00 87.81 264 ASN A CA 1
ATOM 2200 C C . ASN A 1 264 ? 17.463 -2.288 -18.000 1.00 87.81 264 ASN A C 1
ATOM 2202 O O . ASN A 1 264 ? 17.886 -2.424 -16.858 1.00 87.81 264 ASN A O 1
ATOM 2206 N N . GLN A 1 265 ? 16.156 -2.226 -18.272 1.00 89.12 265 GLN A N 1
ATOM 2207 C CA . GLN A 1 265 ? 15.114 -2.377 -17.241 1.00 89.12 265 GLN A CA 1
ATOM 2208 C C . GLN A 1 265 ? 15.144 -3.765 -16.599 1.00 89.12 265 GLN A C 1
ATOM 2210 O O . GLN A 1 265 ? 15.071 -3.894 -15.378 1.00 89.12 265 GLN A O 1
ATOM 2215 N N . MET A 1 266 ? 15.306 -4.808 -17.418 1.00 87.19 266 MET A N 1
ATOM 2216 C CA . MET A 1 266 ? 15.442 -6.181 -16.925 1.00 87.19 266 MET A CA 1
ATOM 2217 C C . MET A 1 266 ? 16.688 -6.341 -16.049 1.00 87.19 266 MET A C 1
ATOM 2219 O O . MET A 1 266 ? 16.626 -6.991 -15.012 1.00 87.19 266 MET A O 1
ATOM 2223 N N . LEU A 1 267 ? 17.810 -5.729 -16.438 1.00 88.75 267 LEU A N 1
ATOM 2224 C CA . LEU A 1 267 ? 19.068 -5.795 -15.686 1.00 88.75 267 LEU A CA 1
ATOM 2225 C C . LEU A 1 267 ? 19.066 -4.940 -14.412 1.00 88.75 267 LEU A C 1
ATOM 2227 O O . LEU A 1 267 ? 19.837 -5.224 -13.492 1.00 88.75 267 LEU A O 1
ATOM 2231 N N . ASP A 1 268 ? 18.224 -3.910 -14.354 1.00 91.06 268 ASP A N 1
ATOM 2232 C CA . ASP A 1 268 ? 17.991 -3.119 -13.148 1.00 91.06 268 ASP A CA 1
ATOM 2233 C C . ASP A 1 268 ? 17.002 -3.801 -12.188 1.00 91.06 268 ASP A C 1
ATOM 2235 O O . ASP A 1 268 ? 17.070 -3.563 -10.988 1.00 91.06 268 ASP A O 1
ATOM 2239 N N . SER A 1 269 ? 16.147 -4.704 -12.672 1.00 90.31 269 SER A N 1
ATOM 2240 C CA . SER A 1 269 ? 15.258 -5.519 -11.834 1.00 90.31 269 SER A CA 1
ATOM 2241 C C . SER A 1 269 ? 16.028 -6.608 -11.074 1.00 90.31 269 SER A C 1
ATOM 2243 O O . SER A 1 269 ? 17.017 -7.162 -11.564 1.00 90.31 269 SER A O 1
ATOM 2245 N N . VAL A 1 270 ? 15.595 -6.917 -9.850 1.00 91.69 270 VAL A N 1
ATOM 2246 C CA . VAL A 1 270 ? 16.284 -7.854 -8.951 1.00 91.69 270 VAL A CA 1
ATOM 2247 C C . VAL A 1 270 ? 15.365 -8.998 -8.541 1.00 91.69 270 VAL A C 1
ATOM 2249 O O . VAL A 1 270 ? 14.297 -8.796 -7.967 1.00 91.69 270 VAL A O 1
ATOM 2252 N N . ASN A 1 271 ? 15.853 -10.219 -8.757 1.00 88.62 271 ASN A N 1
ATOM 2253 C CA . ASN A 1 271 ? 15.235 -11.433 -8.246 1.00 88.62 271 ASN A CA 1
ATOM 2254 C C . ASN A 1 271 ? 15.854 -11.835 -6.909 1.00 88.62 271 ASN A C 1
ATOM 2256 O O . ASN A 1 271 ? 17.065 -11.758 -6.696 1.00 88.62 271 ASN A O 1
ATOM 2260 N N . ILE A 1 272 ? 15.007 -12.342 -6.027 1.00 88.12 272 ILE A N 1
ATOM 2261 C CA . ILE A 1 272 ? 15.322 -12.769 -4.672 1.00 88.12 272 ILE A CA 1
ATOM 2262 C C . ILE A 1 272 ? 14.881 -14.229 -4.546 1.00 88.12 272 ILE A C 1
ATOM 2264 O O . ILE A 1 272 ? 13.834 -14.520 -3.965 1.00 88.12 272 ILE A O 1
ATOM 2268 N N . PRO A 1 273 ? 15.655 -15.181 -5.103 1.00 80.94 273 PRO A N 1
ATOM 2269 C CA . PRO A 1 273 ? 15.289 -16.595 -5.059 1.00 80.94 273 PRO A CA 1
ATOM 2270 C C . PRO A 1 273 ? 15.243 -17.112 -3.612 1.00 80.94 273 PRO A C 1
ATOM 2272 O O . PRO A 1 273 ? 14.341 -17.870 -3.266 1.00 80.94 273 PRO A O 1
ATOM 2275 N N . GLY A 1 274 ? 16.153 -16.610 -2.762 1.00 80.44 274 GLY A N 1
ATOM 2276 C CA . GLY A 1 274 ? 16.200 -16.761 -1.304 1.00 80.44 274 GLY A CA 1
ATOM 2277 C C . GLY A 1 274 ? 15.750 -18.118 -0.739 1.00 80.44 274 GLY A C 1
ATOM 2278 O O . GLY A 1 274 ? 15.930 -19.168 -1.347 1.00 80.44 274 GLY A O 1
ATOM 2279 N N . ASN A 1 275 ? 15.199 -18.105 0.476 1.00 87.25 275 ASN A N 1
ATOM 2280 C CA . ASN A 1 275 ? 14.698 -19.304 1.147 1.00 87.25 275 ASN A CA 1
ATOM 2281 C C . ASN A 1 275 ? 13.193 -19.473 0.877 1.00 87.25 275 ASN A C 1
ATOM 2283 O O . ASN A 1 275 ? 12.422 -18.531 1.056 1.00 87.25 275 ASN A O 1
ATOM 2287 N N . GLY A 1 276 ? 12.762 -20.684 0.509 1.00 85.19 276 GLY A N 1
ATOM 2288 C CA . GLY A 1 276 ? 11.369 -20.975 0.142 1.00 85.19 276 GLY A CA 1
ATOM 2289 C C . GLY A 1 276 ? 10.319 -20.701 1.229 1.00 85.19 276 GLY A C 1
ATOM 2290 O O . GLY A 1 276 ? 9.156 -20.515 0.887 1.00 85.19 276 GLY A O 1
ATOM 2291 N N . TRP A 1 277 ? 10.719 -20.627 2.500 1.00 85.19 277 TRP A N 1
ATOM 2292 C CA . TRP A 1 277 ? 9.845 -20.349 3.644 1.00 85.19 277 TRP A CA 1
ATOM 2293 C C . TRP A 1 277 ? 9.906 -18.889 4.094 1.00 85.19 277 TRP A C 1
ATOM 2295 O O . TRP A 1 277 ? 8.878 -18.308 4.429 1.00 85.19 277 TRP A O 1
ATOM 2305 N N . LEU A 1 278 ? 11.097 -18.281 4.083 1.00 88.38 278 LEU A N 1
ATOM 2306 C CA . LEU A 1 278 ? 11.296 -16.916 4.584 1.00 88.38 278 LEU A CA 1
ATOM 2307 C C . LEU A 1 278 ? 11.046 -15.845 3.522 1.00 88.38 278 LEU A C 1
ATOM 2309 O O . LEU A 1 278 ? 10.442 -14.819 3.822 1.00 88.38 278 LEU A O 1
ATOM 2313 N N . THR A 1 279 ? 11.485 -16.064 2.280 1.00 90.12 279 THR A N 1
ATOM 2314 C CA . THR A 1 279 ? 11.323 -15.077 1.203 1.00 90.12 279 THR A CA 1
ATOM 2315 C C . THR A 1 279 ? 9.857 -14.706 0.967 1.00 90.12 279 THR A C 1
ATOM 2317 O O . THR A 1 279 ? 9.573 -13.512 0.869 1.00 90.12 279 THR A O 1
ATOM 2320 N N . PRO A 1 280 ? 8.891 -15.648 0.940 1.00 90.06 280 PRO A N 1
ATOM 2321 C CA . PRO A 1 280 ? 7.488 -15.291 0.737 1.00 90.06 280 PRO A CA 1
ATOM 2322 C C . PRO A 1 280 ? 6.887 -14.399 1.830 1.00 90.06 280 PRO A C 1
ATOM 2324 O O . PRO A 1 280 ? 5.877 -13.757 1.570 1.00 90.06 280 PRO A O 1
ATOM 2327 N N . LEU A 1 281 ? 7.483 -14.331 3.027 1.00 90.69 281 LEU A N 1
ATOM 2328 C CA . LEU A 1 281 ? 6.968 -13.494 4.115 1.00 90.69 281 LEU A CA 1
ATOM 2329 C C . LEU A 1 281 ? 7.158 -11.994 3.852 1.00 90.69 281 LEU A C 1
ATOM 2331 O O . LEU A 1 281 ? 6.344 -11.196 4.306 1.00 90.69 281 LEU A O 1
ATOM 2335 N N . TRP A 1 282 ? 8.200 -11.607 3.109 1.00 91.62 282 TRP A N 1
ATOM 2336 C CA . TRP A 1 282 ? 8.536 -10.198 2.856 1.00 91.62 282 TRP A CA 1
ATOM 2337 C C . TRP A 1 282 ? 8.618 -9.836 1.364 1.00 91.62 282 TRP A C 1
ATOM 2339 O O . TRP A 1 282 ? 8.435 -8.679 1.003 1.00 91.62 282 TRP A O 1
ATOM 2349 N N . ALA A 1 283 ? 8.820 -10.816 0.480 1.00 91.38 283 ALA A N 1
ATOM 2350 C CA . ALA A 1 283 ? 8.773 -10.671 -0.975 1.00 91.38 283 ALA A CA 1
ATOM 2351 C C . ALA A 1 283 ? 7.775 -11.675 -1.607 1.00 91.38 283 ALA A C 1
ATOM 2353 O O . ALA A 1 283 ? 8.152 -12.522 -2.421 1.00 91.38 283 ALA A O 1
ATOM 2354 N N . PRO A 1 284 ? 6.481 -11.611 -1.232 1.00 88.75 284 PRO A N 1
ATOM 2355 C CA . PRO A 1 284 ? 5.475 -12.604 -1.608 1.00 88.75 284 PRO A CA 1
ATOM 2356 C C . PRO A 1 284 ? 5.163 -12.639 -3.112 1.00 88.75 284 PRO A C 1
ATOM 2358 O O . PRO A 1 284 ? 4.802 -13.688 -3.650 1.00 88.75 284 PRO A O 1
ATOM 2361 N N . VAL A 1 285 ? 5.255 -11.496 -3.795 1.00 85.06 285 VAL A N 1
ATOM 2362 C CA . VAL A 1 285 ? 4.809 -11.307 -5.185 1.00 85.06 285 VAL A CA 1
ATOM 2363 C C . VAL A 1 285 ? 5.915 -10.645 -6.008 1.00 85.06 285 VAL A C 1
ATOM 2365 O O . VAL A 1 285 ? 6.546 -9.690 -5.547 1.00 85.06 285 VAL A O 1
ATOM 2368 N N . GLY A 1 286 ? 6.126 -11.131 -7.232 1.00 79.31 286 GLY A N 1
ATOM 2369 C CA . GLY A 1 286 ? 6.881 -10.449 -8.290 1.00 79.31 286 GLY A CA 1
ATOM 2370 C C . GLY A 1 286 ? 8.409 -10.430 -8.184 1.00 79.31 286 GLY A C 1
ATOM 2371 O O . GLY A 1 286 ? 9.038 -10.061 -9.159 1.00 79.31 286 GLY A O 1
ATOM 2372 N N . LEU A 1 287 ? 9.013 -10.821 -7.054 1.00 83.50 287 LEU A N 1
ATOM 2373 C CA . LEU A 1 287 ? 10.478 -10.768 -6.866 1.00 83.50 287 LEU A CA 1
ATOM 2374 C C . LEU A 1 287 ? 11.146 -12.142 -6.747 1.00 83.50 287 LEU A C 1
ATOM 2376 O O . LEU A 1 287 ? 12.313 -12.224 -6.390 1.00 83.50 287 LEU A O 1
ATOM 2380 N N . ARG A 1 288 ? 10.424 -13.244 -6.962 1.00 76.94 288 ARG A N 1
ATOM 2381 C CA . ARG A 1 288 ? 10.971 -14.596 -6.738 1.00 76.94 288 ARG A CA 1
ATOM 2382 C C . ARG A 1 288 ? 11.573 -15.243 -7.988 1.00 76.94 288 ARG A C 1
ATOM 2384 O O . ARG A 1 288 ? 12.364 -16.170 -7.825 1.00 76.94 288 ARG A O 1
ATOM 2391 N N . TYR A 1 289 ? 11.198 -14.782 -9.182 1.00 70.06 289 TYR A N 1
ATOM 2392 C CA . TYR A 1 289 ? 11.492 -15.415 -10.473 1.00 70.06 289 TYR A CA 1
ATOM 2393 C C . TYR A 1 289 ? 11.745 -14.369 -11.546 1.00 70.06 289 TYR A C 1
ATOM 2395 O O . TYR A 1 289 ? 11.021 -13.354 -11.520 1.00 70.06 289 TYR A O 1
#

Organism: NCBI:txid408172

Secondary structure (DSSP, 8-state):
-HHHHTT--HHHHHHHTTTTTS--HHHHHHHHHHHHHHHHHHHHHHTTSPTT-HHHHHHHHHHHHHHHHHHTHHHHHHTSPTTSSHHHHHHHIIIIITTTT--GGGTTTHHHHHTSTTTTTSTT-TT---HHHH-HHHHHHHHHHTTTHHHHHHHIIIIIHHHTTT-HHHHHHHHHHSSS--S-TT----GGGTTT-HHHHHHHHHHHHHHHHHHHHHHTTSS-THHHHHHHHHHHHHHHHHHHHHHHHB----GGGPPPPHHHHHHHB------TTTHHHH--SSS--

pLDDT: mean 92.28, std 8.87, range [39.0, 98.81]